Protein AF-A0A354I9Y7-F1 (afdb_monomer_lite)

Foldseek 3Di:
DDDDDDDPPDPPDAAFLDQPPDQKKKKFKFFAFPQQLWTQDAPPDPLNVLGIHRPPVSHRFPKDWDMDMDHAFWDKDKTKIFDQSQQVSCPPTFFTQFIKMFMSAQLVQLVQWFWQWKWKDAPNHTPDIFGRFDWDDDPPCRRNGHIMGTCHHNPDVSRCVRPNRNSGRDTHNTMMMMIITTGGD

Sequence (185 aa):
MTAAVAASSVAVAPTPKKADAAGSYTAYLCFASKTYKGVCSNHDDGEFNLGVHNGNTKKKIKTSIKNATFKKGKVSFTVSVTGNALKNALKGDKGFNTIYVDTNLPGTSKKKFKVSSATLKIDNKTVKKIKNPYLTPDAGKEKSQFTQIMIVNTWNPNAEKKYKSSALKKVPTKSMAVTVSGTLK

Radius of gyration: 18.58 Å; chains: 1; bounding box: 37×51×66 Å

Secondary structure (DSSP, 8-state):
-PPP--------PPPP------S-EEEEEEEEETTSSSEE--TTSGGGGG-SB-TTT-PBP--EEE-EEE-SEEEEEEEEEE-THHHHHTTT--SEEEEEEEEEEEGGGGGGEEEEEEEEEETTEEEEEEES--EESPTT-TTTSEEEEEEEETT-HHHHHHS-GGG-----SSEEEEEEEEEE-

Structure (mmCIF, N/CA/C/O backbone):
data_AF-A0A354I9Y7-F1
#
_entry.id   AF-A0A354I9Y7-F1
#
loop_
_atom_site.group_PDB
_atom_site.id
_atom_site.type_symbol
_atom_site.label_atom_id
_atom_site.label_alt_id
_atom_site.label_comp_id
_atom_site.label_asym_id
_atom_site.label_entity_id
_atom_site.label_seq_id
_atom_site.pdbx_PDB_ins_code
_atom_site.Cartn_x
_atom_site.Cartn_y
_atom_site.Cartn_z
_atom_site.occupancy
_atom_site.B_iso_or_equiv
_atom_site.auth_seq_id
_atom_site.auth_comp_id
_atom_site.auth_asym_id
_atom_site.auth_atom_id
_atom_site.pdbx_PDB_model_num
ATOM 1 N N . MET A 1 1 ? -14.493 38.736 -48.022 1.00 43.00 1 MET A N 1
ATOM 2 C CA . MET A 1 1 ? -14.652 37.478 -47.264 1.00 43.00 1 MET A CA 1
ATOM 3 C C . MET A 1 1 ? -13.575 37.442 -46.195 1.00 43.00 1 MET A C 1
ATOM 5 O O . MET A 1 1 ? -12.403 37.545 -46.528 1.00 43.00 1 MET A O 1
ATOM 9 N N . THR A 1 2 ? -13.968 37.421 -44.926 1.00 40.66 2 THR A N 1
ATOM 10 C CA . THR A 1 2 ? -13.079 37.407 -43.758 1.00 40.66 2 THR A CA 1
ATOM 11 C C . THR A 1 2 ? -12.611 35.979 -43.482 1.00 40.66 2 THR A C 1
ATOM 13 O O . THR A 1 2 ? -13.425 35.085 -43.263 1.00 40.66 2 THR A O 1
ATOM 16 N N . ALA A 1 3 ? -11.298 35.749 -43.524 1.00 45.31 3 ALA A N 1
ATOM 17 C CA . ALA A 1 3 ? -10.701 34.465 -43.177 1.00 45.31 3 ALA A CA 1
ATOM 18 C C . ALA A 1 3 ? -10.626 34.330 -41.649 1.00 45.31 3 ALA A C 1
ATOM 20 O O . ALA A 1 3 ? -9.959 35.119 -40.981 1.00 45.31 3 ALA A O 1
ATOM 21 N N . ALA A 1 4 ? -11.317 33.335 -41.094 1.00 43.50 4 ALA A N 1
ATOM 22 C CA . ALA A 1 4 ? -11.170 32.961 -39.696 1.00 43.50 4 ALA A CA 1
ATOM 23 C C . ALA A 1 4 ? -9.865 32.167 -39.523 1.00 43.50 4 ALA A C 1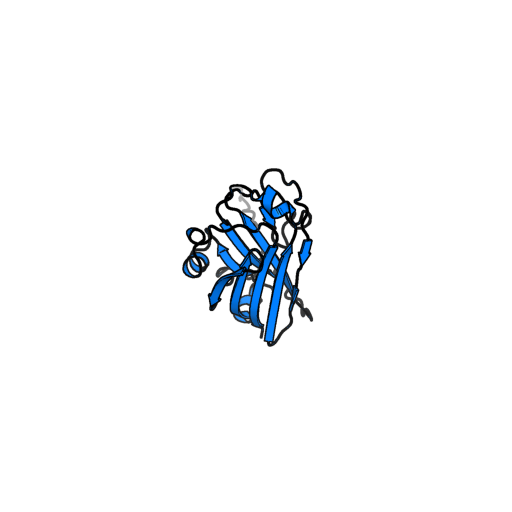
ATOM 25 O O . ALA A 1 4 ? -9.707 31.082 -40.083 1.00 43.50 4 ALA A O 1
ATOM 26 N N . VAL A 1 5 ? -8.925 32.715 -38.753 1.00 45.81 5 VAL A N 1
ATOM 27 C CA . VAL A 1 5 ? -7.695 32.019 -38.362 1.00 45.81 5 VAL A CA 1
ATOM 28 C C . VAL A 1 5 ? -8.040 31.060 -37.225 1.00 45.81 5 VAL A C 1
ATOM 30 O O . VAL A 1 5 ? -8.355 31.481 -36.113 1.00 45.81 5 VAL A O 1
ATOM 33 N N . ALA A 1 6 ? -8.004 29.760 -37.510 1.00 43.41 6 ALA A N 1
ATOM 34 C CA . ALA A 1 6 ? -8.148 28.725 -36.497 1.00 43.41 6 ALA A CA 1
ATOM 35 C C . ALA A 1 6 ? -6.888 28.694 -35.617 1.00 43.41 6 ALA A C 1
ATOM 37 O O . ALA A 1 6 ? -5.803 28.337 -36.076 1.00 43.41 6 ALA A O 1
ATOM 38 N N . ALA A 1 7 ? -7.029 29.066 -34.345 1.00 42.19 7 ALA A N 1
ATOM 39 C CA . ALA A 1 7 ? -5.974 28.905 -33.356 1.00 42.19 7 ALA A CA 1
ATOM 40 C C . ALA A 1 7 ? -5.797 27.412 -33.044 1.00 42.19 7 ALA A C 1
ATOM 42 O O . ALA A 1 7 ? -6.611 26.800 -32.352 1.00 42.19 7 ALA A O 1
ATOM 43 N N . SER A 1 8 ? -4.724 26.812 -33.556 1.00 47.38 8 SER A N 1
ATOM 44 C CA . SER A 1 8 ? -4.297 25.476 -33.155 1.00 47.38 8 SER A CA 1
ATOM 45 C C . SER A 1 8 ? -3.794 25.525 -31.711 1.00 47.38 8 SER A C 1
ATOM 47 O O . SER A 1 8 ? -2.675 25.968 -31.447 1.00 47.38 8 SER A O 1
ATOM 49 N N . SER A 1 9 ? -4.609 25.075 -30.758 1.00 50.22 9 SER A N 1
ATOM 50 C CA . SER A 1 9 ? -4.144 24.812 -29.398 1.00 50.22 9 SER A CA 1
ATOM 51 C C . SER A 1 9 ? -3.140 23.658 -29.441 1.00 50.22 9 SER A C 1
ATOM 53 O O . SER A 1 9 ? -3.519 22.499 -29.622 1.00 50.22 9 SER A O 1
ATOM 55 N N . VAL A 1 10 ? -1.852 23.969 -29.305 1.00 47.78 10 VAL A N 1
ATOM 56 C CA . VAL A 1 10 ? -0.798 22.964 -29.163 1.00 47.78 10 VAL A CA 1
ATOM 57 C C . VAL A 1 10 ? -1.046 22.239 -27.843 1.00 47.78 10 VAL A C 1
ATOM 59 O O . VAL A 1 10 ? -0.848 22.802 -26.767 1.00 47.78 10 VAL A O 1
ATOM 62 N N . ALA A 1 11 ? -1.529 21.000 -27.914 1.00 42.56 11 ALA A N 1
ATOM 63 C CA . ALA A 1 11 ? -1.637 20.139 -26.748 1.00 42.56 11 ALA A CA 1
ATOM 64 C C . ALA A 1 11 ? -0.229 19.946 -26.170 1.00 42.56 11 ALA A C 1
ATOM 66 O O . ALA A 1 11 ? 0.612 19.274 -26.770 1.00 42.56 11 ALA A O 1
ATOM 67 N N . VAL A 1 12 ? 0.045 20.573 -25.025 1.00 51.31 12 VAL A N 1
ATOM 68 C CA . VAL A 1 12 ? 1.317 20.413 -24.319 1.00 51.31 12 VAL A CA 1
ATOM 69 C C . VAL A 1 12 ? 1.429 18.946 -23.919 1.00 51.31 12 VAL A C 1
ATOM 71 O O . VAL A 1 12 ? 0.683 18.460 -23.067 1.00 51.31 12 VAL A O 1
ATOM 74 N N . ALA A 1 13 ? 2.330 18.214 -24.576 1.00 54.00 13 ALA A N 1
ATOM 75 C CA . ALA A 1 13 ? 2.608 16.835 -24.215 1.00 54.00 13 ALA A CA 1
ATOM 76 C C . ALA A 1 13 ? 3.052 16.798 -22.741 1.00 54.00 13 ALA A C 1
ATOM 78 O O . ALA A 1 13 ? 3.917 17.588 -22.357 1.00 54.00 13 ALA A O 1
ATOM 79 N N . PRO A 1 14 ? 2.488 15.910 -21.902 1.00 50.56 14 PRO A N 1
ATOM 80 C CA . PRO A 1 14 ? 2.859 15.850 -20.498 1.00 50.56 14 PRO A CA 1
ATOM 81 C C . PRO A 1 14 ? 4.356 15.574 -20.381 1.00 50.56 14 PRO A C 1
ATOM 83 O O . PRO A 1 14 ? 4.857 14.580 -20.921 1.00 50.56 14 PRO A O 1
ATOM 86 N N . THR A 1 15 ? 5.062 16.464 -19.683 1.00 57.00 15 THR A N 1
ATOM 87 C CA . THR A 1 15 ? 6.501 16.348 -19.462 1.00 57.00 15 THR A CA 1
ATOM 88 C C . THR A 1 15 ? 6.788 14.994 -18.820 1.00 57.00 15 THR A C 1
ATOM 90 O O . THR A 1 15 ? 6.187 14.672 -17.787 1.00 57.00 15 THR A O 1
ATOM 93 N N . PRO A 1 16 ? 7.673 14.170 -19.410 1.00 56.00 16 PRO A N 1
ATOM 94 C CA . PRO A 1 16 ? 8.036 12.903 -18.811 1.00 56.00 16 PRO A CA 1
ATOM 95 C C . PRO A 1 16 ? 8.552 13.142 -17.395 1.00 56.00 16 PRO A C 1
ATOM 97 O O . PRO A 1 16 ? 9.463 13.950 -17.202 1.00 56.00 16 PRO A O 1
ATOM 100 N N . LYS A 1 17 ? 8.019 12.420 -16.405 1.00 62.66 17 LYS A N 1
ATOM 101 C CA . LYS A 1 17 ? 8.673 12.358 -15.094 1.00 62.66 17 LYS A CA 1
ATOM 102 C C . LYS A 1 17 ? 10.031 11.703 -15.317 1.00 62.66 17 LYS A C 1
ATOM 104 O O . LYS A 1 17 ? 10.109 10.519 -15.655 1.00 62.66 17 LYS A O 1
ATOM 109 N N . LYS A 1 18 ? 11.087 12.520 -15.265 1.00 47.66 18 LYS A N 1
ATOM 110 C CA . LYS A 1 18 ? 12.440 12.144 -15.671 1.00 47.66 18 LYS A CA 1
ATOM 111 C C . LYS A 1 18 ? 12.859 10.881 -14.925 1.00 47.66 18 LYS A C 1
ATOM 113 O O . LYS A 1 18 ? 12.807 10.813 -13.700 1.00 47.66 18 LYS A O 1
ATOM 118 N N . ALA A 1 19 ? 13.294 9.880 -15.683 1.00 48.56 19 ALA A N 1
ATOM 119 C CA . ALA A 1 19 ? 14.075 8.792 -15.135 1.00 48.56 19 ALA A CA 1
ATOM 120 C C . ALA A 1 19 ? 15.452 9.334 -14.798 1.00 48.56 19 ALA A C 1
ATOM 122 O O . ALA A 1 19 ? 16.347 9.299 -15.638 1.00 48.56 19 ALA A O 1
ATOM 123 N N . ASP A 1 20 ? 15.622 9.880 -13.595 1.00 45.12 20 ASP A N 1
ATOM 124 C CA . ASP A 1 20 ? 16.976 10.108 -13.124 1.00 45.12 20 ASP A CA 1
ATOM 125 C C . ASP A 1 20 ? 17.719 8.771 -13.122 1.00 45.12 20 ASP A C 1
ATOM 127 O O . ASP A 1 20 ? 17.156 7.705 -12.827 1.00 45.12 20 ASP A O 1
ATOM 131 N N . ALA A 1 21 ? 19.008 8.842 -13.447 1.00 50.75 21 ALA A N 1
ATOM 132 C CA . ALA A 1 21 ? 19.984 7.794 -13.189 1.00 50.75 21 ALA A CA 1
ATOM 133 C C . ALA A 1 21 ? 20.189 7.650 -11.668 1.00 50.75 21 ALA A C 1
ATOM 135 O O . ALA A 1 21 ? 21.301 7.731 -11.156 1.00 50.75 21 ALA A O 1
ATOM 136 N N . ALA A 1 22 ? 19.092 7.516 -10.924 1.00 59.94 22 ALA A N 1
ATOM 137 C CA . ALA A 1 22 ? 19.084 7.528 -9.486 1.00 59.94 22 ALA A CA 1
ATOM 138 C C . ALA A 1 22 ? 19.850 6.296 -9.002 1.00 59.94 22 ALA A C 1
ATOM 140 O O . ALA A 1 22 ? 19.484 5.155 -9.299 1.00 59.94 22 ALA A O 1
ATOM 141 N N . GLY A 1 23 ? 20.914 6.529 -8.228 1.00 73.50 23 GLY A N 1
ATOM 142 C CA . GLY A 1 23 ? 21.651 5.468 -7.539 1.00 73.50 23 GLY A CA 1
ATOM 143 C C . GLY A 1 23 ? 20.773 4.676 -6.560 1.00 73.50 23 GLY A C 1
ATOM 144 O O . GLY A 1 23 ? 21.169 3.598 -6.119 1.00 73.50 23 GLY A O 1
ATOM 145 N N . SER A 1 24 ? 19.578 5.187 -6.241 1.00 88.94 24 SER A N 1
ATOM 146 C CA . SER A 1 24 ? 18.513 4.517 -5.497 1.00 88.94 24 SER A CA 1
ATOM 147 C C . SER A 1 24 ? 17.147 5.154 -5.761 1.00 88.94 24 SER A C 1
ATOM 149 O O . SER A 1 24 ? 17.048 6.369 -5.898 1.00 88.94 24 SER A O 1
ATOM 151 N N . TYR A 1 25 ? 16.100 4.341 -5.725 1.00 94.81 25 TYR A N 1
ATOM 152 C CA . TYR A 1 25 ? 14.696 4.741 -5.721 1.00 94.81 25 TYR A CA 1
ATOM 153 C C . TYR A 1 25 ? 14.122 4.656 -4.307 1.00 94.81 25 TYR A C 1
ATOM 155 O O . TYR A 1 25 ? 14.614 3.881 -3.486 1.00 94.81 25 TYR A O 1
ATOM 163 N N . THR A 1 26 ? 13.055 5.400 -4.042 1.00 96.75 26 THR A N 1
ATOM 164 C CA . THR A 1 26 ? 12.311 5.379 -2.780 1.00 96.75 26 THR A CA 1
ATOM 165 C C . THR A 1 26 ? 10.939 4.757 -2.996 1.00 96.75 26 THR A C 1
ATOM 167 O O . THR A 1 26 ? 10.305 4.957 -4.031 1.00 96.75 26 THR A O 1
ATOM 170 N N . ALA A 1 27 ? 10.499 3.987 -2.009 1.00 98.38 27 ALA A N 1
ATOM 171 C CA . ALA A 1 27 ? 9.197 3.358 -1.915 1.00 98.38 27 ALA A CA 1
ATOM 172 C C . ALA A 1 27 ? 8.433 3.908 -0.704 1.00 98.38 27 ALA A C 1
ATOM 174 O O . ALA A 1 27 ? 8.994 4.049 0.390 1.00 98.38 27 ALA A O 1
ATOM 175 N N . TYR A 1 28 ? 7.143 4.154 -0.905 1.00 98.38 28 TYR A N 1
ATOM 176 C CA . TYR A 1 28 ? 6.230 4.795 0.031 1.00 98.38 28 TYR A CA 1
ATOM 177 C C . TYR A 1 28 ? 5.004 3.907 0.238 1.00 98.38 28 TYR A C 1
ATOM 179 O O . TYR A 1 28 ? 4.499 3.293 -0.702 1.00 98.38 28 TYR A O 1
ATOM 187 N N . LEU A 1 29 ? 4.533 3.804 1.480 1.00 98.50 29 LEU A N 1
ATOM 188 C CA . LEU A 1 29 ? 3.283 3.109 1.772 1.00 98.50 29 LEU A CA 1
ATOM 189 C C . LEU A 1 29 ? 2.113 4.071 1.562 1.00 98.50 29 LEU A C 1
ATOM 191 O O . LEU A 1 29 ? 2.002 5.048 2.296 1.00 98.50 29 LEU A O 1
ATOM 195 N N . CYS A 1 30 ? 1.214 3.741 0.640 1.00 98.50 30 CYS A N 1
ATOM 196 C CA . CYS A 1 30 ? 0.026 4.536 0.348 1.00 98.50 30 CYS A CA 1
ATOM 197 C C . CYS A 1 30 ? -1.229 3.684 0.544 1.00 98.50 30 CYS A C 1
ATOM 199 O O . CYS A 1 30 ? -1.241 2.477 0.269 1.00 98.50 30 CYS A O 1
ATOM 201 N N . PHE A 1 31 ? -2.291 4.286 1.072 1.00 98.50 31 PHE A N 1
ATOM 202 C CA . PHE A 1 31 ? -3.546 3.582 1.323 1.00 98.50 31 PHE A CA 1
ATOM 203 C C . PHE A 1 31 ? -4.706 4.545 1.546 1.00 98.50 31 PHE A C 1
ATOM 205 O O . PHE A 1 31 ? -4.512 5.678 1.975 1.00 98.50 31 PHE A O 1
ATOM 212 N N . ALA A 1 32 ? -5.920 4.046 1.337 1.00 98.25 32 ALA A N 1
ATOM 213 C CA . ALA A 1 32 ? -7.157 4.688 1.754 1.00 98.25 32 ALA A CA 1
ATOM 214 C C . ALA A 1 32 ? -8.088 3.635 2.359 1.00 98.25 32 ALA A C 1
ATOM 216 O O . ALA A 1 32 ? -8.429 2.635 1.714 1.00 98.25 32 ALA A O 1
ATOM 217 N N . SER A 1 33 ? -8.485 3.841 3.615 1.00 98.25 33 SER A N 1
ATOM 218 C CA . SER A 1 33 ? -9.495 3.008 4.271 1.00 98.25 33 SER A CA 1
ATOM 219 C C . SER A 1 33 ? -10.856 3.157 3.571 1.00 98.25 33 SER A C 1
ATOM 221 O O . SER A 1 33 ? -11.064 4.134 2.848 1.00 98.25 33 SER A O 1
ATOM 223 N N . LYS A 1 34 ? -11.797 2.212 3.738 1.00 96.94 34 LYS A N 1
ATOM 224 C CA . LYS A 1 34 ? -13.066 2.266 2.976 1.00 96.94 34 LYS A CA 1
ATOM 225 C C . LYS A 1 34 ? -13.854 3.545 3.216 1.00 96.94 34 LYS A C 1
ATOM 227 O O . LYS A 1 34 ? -14.477 4.063 2.298 1.00 96.94 34 LYS A O 1
ATOM 232 N N . THR A 1 35 ? -13.812 4.041 4.450 1.00 97.19 35 THR A N 1
ATOM 233 C CA . THR A 1 35 ? -14.510 5.268 4.854 1.00 97.19 35 THR A CA 1
ATOM 234 C C . THR A 1 35 ? -13.616 6.509 4.817 1.00 97.19 35 THR A C 1
ATOM 236 O O . THR A 1 35 ? -13.999 7.546 5.350 1.00 97.19 35 THR A O 1
ATOM 239 N N . TYR A 1 36 ? -12.413 6.404 4.236 1.00 97.50 36 TYR A N 1
ATOM 240 C CA . TYR A 1 36 ? -11.403 7.468 4.171 1.00 97.50 36 TYR A CA 1
ATOM 241 C C . TYR A 1 36 ? -10.994 8.041 5.536 1.00 97.50 36 TYR A C 1
ATOM 243 O O . TYR A 1 36 ? -10.386 9.103 5.622 1.00 97.50 36 TYR A O 1
ATOM 251 N N . LYS A 1 37 ? -11.268 7.330 6.634 1.00 97.50 37 LYS A N 1
ATOM 252 C CA . LYS A 1 37 ? -10.848 7.745 7.976 1.00 97.50 37 LYS A CA 1
ATOM 253 C C . LYS A 1 37 ? -9.337 7.690 8.175 1.00 97.50 37 LYS A C 1
ATOM 255 O O . LYS A 1 37 ? -8.833 8.395 9.042 1.00 97.50 37 LYS A O 1
ATOM 260 N N . GLY A 1 38 ? -8.633 6.874 7.391 1.00 97.62 38 GLY A N 1
ATOM 261 C CA . GLY A 1 38 ? -7.177 6.876 7.309 1.00 97.62 38 GLY A CA 1
ATOM 262 C C . GLY A 1 38 ? -6.716 6.805 5.860 1.00 97.62 38 GLY A C 1
ATOM 263 O O . GLY A 1 38 ? -7.025 5.843 5.152 1.00 97.62 38 GLY A O 1
ATOM 264 N N . VAL A 1 39 ? -5.966 7.821 5.451 1.00 98.31 39 VAL A N 1
ATOM 265 C CA . VAL A 1 39 ? -5.406 8.008 4.115 1.00 98.31 39 VAL A CA 1
ATOM 266 C C . VAL A 1 39 ? -3.922 8.332 4.242 1.00 98.31 39 VAL A C 1
ATOM 268 O O . VAL A 1 39 ? -3.523 9.067 5.141 1.00 98.31 39 VAL A O 1
ATOM 271 N N . CYS A 1 40 ? -3.113 7.771 3.352 1.00 98.12 40 CYS A N 1
ATOM 272 C CA . CYS A 1 40 ? -1.734 8.174 3.111 1.00 98.12 40 CYS A CA 1
ATOM 273 C C . CYS A 1 40 ? -1.553 8.300 1.597 1.00 98.12 40 CYS A C 1
ATOM 275 O O . CYS A 1 40 ? -1.644 7.291 0.889 1.00 98.12 40 CYS A O 1
ATOM 277 N N . SER A 1 41 ? -1.373 9.533 1.124 1.00 97.12 41 SER A N 1
ATOM 278 C CA . SER A 1 41 ? -1.346 9.887 -0.300 1.00 97.12 41 SER A CA 1
ATOM 279 C C . SER A 1 41 ? -0.046 9.462 -0.993 1.00 97.12 41 SER A C 1
ATOM 281 O O . SER A 1 41 ? 0.898 9.013 -0.338 1.00 97.12 41 SER A O 1
ATOM 283 N N . ASN A 1 42 ? -0.010 9.582 -2.323 1.00 95.12 42 ASN A N 1
ATOM 284 C CA . ASN A 1 42 ? 1.196 9.368 -3.133 1.00 95.12 42 ASN A CA 1
ATOM 285 C C . ASN A 1 42 ? 2.258 10.412 -2.826 1.00 95.12 42 ASN A C 1
ATOM 287 O O . ASN A 1 42 ? 1.918 11.516 -2.422 1.00 95.12 42 ASN A O 1
ATOM 291 N N . HIS A 1 43 ? 3.528 10.102 -3.084 1.00 94.31 43 HIS A N 1
ATOM 292 C CA . HIS A 1 43 ? 4.621 11.044 -2.815 1.00 94.31 43 HIS A CA 1
ATOM 293 C C . HIS A 1 43 ? 4.581 12.323 -3.665 1.00 94.31 43 HIS A C 1
ATOM 295 O O . HIS A 1 43 ? 5.226 13.306 -3.311 1.00 94.31 43 HIS A O 1
ATOM 301 N N . ASP A 1 44 ? 3.858 12.304 -4.783 1.00 93.00 44 ASP A N 1
ATOM 302 C CA . ASP A 1 44 ? 3.673 13.433 -5.693 1.00 93.00 44 ASP A CA 1
ATOM 303 C C . ASP A 1 44 ? 2.327 14.152 -5.516 1.00 93.00 44 ASP A C 1
ATOM 305 O O . ASP A 1 44 ? 2.007 15.056 -6.285 1.00 93.00 44 ASP A O 1
ATOM 309 N N . ASP A 1 45 ? 1.552 13.767 -4.501 1.00 93.94 45 ASP A N 1
ATOM 310 C CA . ASP A 1 45 ? 0.301 14.415 -4.123 1.00 93.94 45 ASP A CA 1
ATOM 311 C C . ASP A 1 45 ? 0.545 15.522 -3.083 1.00 93.94 45 ASP A C 1
ATOM 313 O O . ASP A 1 45 ? 1.379 15.383 -2.184 1.00 93.94 45 ASP A O 1
ATOM 317 N N . GLY A 1 46 ? -0.209 16.622 -3.172 1.00 92.75 46 GLY A N 1
ATOM 318 C CA . GLY A 1 46 ? -0.070 17.758 -2.256 1.00 92.75 46 GLY A CA 1
ATOM 319 C C . GLY A 1 46 ? -0.342 17.409 -0.788 1.00 92.75 46 GLY A C 1
ATOM 320 O O . GLY A 1 46 ? 0.211 18.051 0.101 1.00 92.75 46 GLY A O 1
ATOM 321 N N . GLU A 1 47 ? -1.136 16.368 -0.521 1.00 94.81 47 GLU A N 1
ATOM 322 C CA . GLU A 1 47 ? -1.493 15.917 0.828 1.00 94.81 47 GLU A CA 1
ATOM 323 C C . GLU A 1 47 ? -0.479 14.923 1.416 1.00 94.81 47 GLU A C 1
ATOM 325 O O . GLU A 1 47 ? -0.613 14.501 2.568 1.00 94.81 47 GLU A O 1
ATOM 330 N N . PHE A 1 48 ? 0.567 14.553 0.669 1.00 94.12 48 PHE A N 1
ATOM 331 C CA . PHE A 1 48 ? 1.617 13.653 1.154 1.00 94.12 48 PHE A CA 1
ATOM 332 C C . PHE A 1 48 ? 2.285 14.159 2.439 1.00 94.12 48 PHE A C 1
ATOM 334 O O . PHE A 1 48 ? 2.595 13.386 3.350 1.00 94.12 48 PHE A O 1
ATOM 341 N N . ASN A 1 49 ? 2.466 15.478 2.540 1.00 93.44 49 ASN A N 1
ATOM 342 C CA . ASN A 1 49 ? 3.073 16.151 3.688 1.00 93.44 49 ASN A CA 1
ATOM 343 C C . ASN A 1 49 ? 2.261 15.994 4.993 1.00 93.44 49 ASN A C 1
ATOM 345 O O . ASN A 1 49 ? 2.819 16.119 6.089 1.00 93.44 49 ASN A O 1
ATOM 349 N N . LEU A 1 50 ? 0.968 15.666 4.904 1.00 95.81 50 LEU A N 1
ATOM 350 C CA . LEU A 1 50 ? 0.120 15.393 6.064 1.00 95.81 50 LEU A CA 1
ATOM 351 C C . LEU A 1 50 ? 0.483 14.055 6.725 1.00 95.81 50 LEU A C 1
ATOM 353 O O . LEU A 1 50 ? 0.185 13.845 7.905 1.00 95.81 50 LEU A O 1
ATOM 357 N N . GLY A 1 51 ? 1.164 13.161 6.001 1.00 96.69 51 GLY A N 1
ATOM 358 C CA . GLY A 1 51 ? 1.376 11.777 6.407 1.00 96.69 51 GLY A CA 1
ATOM 359 C C . GLY A 1 51 ? 0.051 11.018 6.429 1.00 96.69 51 GLY A C 1
ATOM 360 O O . GLY A 1 51 ? -0.787 11.183 5.541 1.00 96.69 51 GLY A O 1
ATOM 361 N N . VAL A 1 52 ? -0.170 10.200 7.463 1.00 98.19 52 VAL A N 1
ATOM 362 C CA . VAL A 1 52 ? -1.481 9.566 7.644 1.00 98.19 52 VAL A CA 1
ATOM 363 C C . VAL A 1 52 ? -2.468 10.595 8.168 1.00 98.19 52 VAL A C 1
ATOM 365 O O . VAL A 1 52 ? -2.220 11.226 9.193 1.00 98.19 52 VAL A O 1
ATOM 368 N N . HIS A 1 53 ? -3.601 10.739 7.500 1.00 98.25 53 HIS A N 1
ATOM 369 C CA . HIS A 1 53 ? -4.616 11.727 7.842 1.00 98.25 53 HIS A CA 1
ATOM 370 C C . HIS A 1 53 ? -6.026 11.190 7.584 1.00 98.25 53 HIS A C 1
ATOM 372 O O . HIS A 1 53 ? -6.219 10.160 6.940 1.00 98.25 53 HIS A O 1
ATOM 378 N N . ASN A 1 54 ? -7.032 11.867 8.126 1.00 98.12 54 ASN A N 1
ATOM 379 C CA . ASN A 1 54 ? -8.419 11.627 7.753 1.00 98.12 54 ASN A CA 1
ATOM 380 C C . ASN A 1 54 ? -8.694 12.301 6.402 1.00 98.12 54 ASN A C 1
ATOM 382 O O . ASN A 1 54 ? -8.507 13.505 6.281 1.00 98.12 54 ASN A O 1
ATOM 386 N N . GLY A 1 55 ? -9.152 11.554 5.403 1.00 95.88 55 GLY A N 1
ATOM 387 C CA . GLY A 1 55 ? -9.348 12.054 4.042 1.00 95.88 55 GLY A CA 1
ATOM 388 C C . GLY A 1 55 ? -10.430 13.128 3.903 1.00 95.88 55 GLY A C 1
ATOM 389 O O . GLY A 1 55 ? -10.333 13.940 2.989 1.00 95.88 55 GLY A O 1
ATOM 390 N N . ASN A 1 56 ? -11.408 13.179 4.816 1.00 93.62 56 ASN A N 1
ATOM 391 C CA . ASN A 1 56 ? -12.495 14.164 4.780 1.00 93.62 56 ASN A CA 1
ATOM 392 C C . ASN A 1 56 ? -12.109 15.456 5.506 1.00 93.62 56 ASN A C 1
ATOM 394 O O . ASN A 1 56 ? -12.316 16.547 4.992 1.00 93.62 56 ASN A O 1
ATOM 398 N N . THR A 1 57 ? -11.539 15.340 6.709 1.00 96.56 57 THR A N 1
ATOM 399 C CA . THR A 1 57 ? -11.199 16.508 7.543 1.00 96.56 57 THR A CA 1
ATOM 400 C C . THR A 1 57 ? -9.760 16.979 7.374 1.00 96.56 57 THR A C 1
ATOM 402 O O . THR A 1 57 ? -9.363 17.959 7.997 1.00 96.56 57 THR A O 1
ATOM 405 N N . LYS A 1 58 ? -8.949 16.235 6.614 1.00 96.19 58 LYS A N 1
ATOM 406 C CA . LYS A 1 58 ? -7.500 16.433 6.430 1.00 96.19 58 LYS A CA 1
ATOM 407 C C . LYS A 1 58 ? -6.697 16.437 7.736 1.00 96.19 58 LYS A C 1
ATOM 409 O O . LYS A 1 58 ? -5.514 16.763 7.765 1.00 96.19 58 LYS A O 1
ATOM 414 N N . LYS A 1 59 ? -7.313 16.009 8.843 1.00 97.00 59 LYS A N 1
ATOM 415 C CA . LYS A 1 59 ? -6.680 15.985 10.160 1.00 97.00 59 LYS A CA 1
ATOM 416 C C . LYS A 1 59 ? -5.625 14.887 10.223 1.00 97.00 59 LYS A C 1
ATOM 418 O O . LYS A 1 59 ? -5.940 13.708 10.053 1.00 97.00 59 LYS A O 1
ATOM 423 N N . LYS A 1 60 ? -4.388 15.275 10.536 1.00 97.38 60 LYS A N 1
ATOM 424 C CA . LYS A 1 60 ? -3.259 14.362 10.739 1.00 97.38 60 LYS A CA 1
ATOM 425 C C . LYS A 1 60 ? -3.530 13.361 11.865 1.00 97.38 60 LYS A C 1
ATOM 427 O O . LYS A 1 60 ? -4.009 13.712 12.943 1.00 97.38 60 LYS A O 1
ATOM 432 N N . ILE A 1 61 ? -3.166 12.109 11.621 1.00 97.56 61 ILE A N 1
ATOM 433 C CA . ILE A 1 61 ? -3.212 10.998 12.568 1.00 97.56 61 ILE A CA 1
ATOM 434 C C . ILE A 1 61 ? -1.783 10.756 13.059 1.00 97.56 61 ILE A C 1
ATOM 436 O O . ILE A 1 61 ? -0.838 10.664 12.278 1.00 97.56 61 ILE A O 1
ATOM 440 N N . LYS A 1 62 ? -1.605 10.669 14.382 1.00 97.12 62 LYS A N 1
ATOM 441 C CA . LYS A 1 62 ? -0.282 10.544 15.010 1.00 97.12 62 LYS A CA 1
ATOM 442 C C . LYS A 1 62 ? 0.317 9.149 14.781 1.00 97.12 62 LYS A C 1
ATOM 444 O O . LYS A 1 62 ? 0.141 8.240 15.593 1.00 97.12 62 LYS A O 1
ATOM 449 N N . THR A 1 63 ? 1.033 8.999 13.673 1.00 97.81 63 THR A N 1
ATOM 450 C CA . THR A 1 63 ? 1.734 7.775 13.259 1.00 97.81 63 THR A CA 1
ATOM 451 C C . THR A 1 63 ? 3.139 8.082 12.755 1.00 97.81 63 THR A C 1
ATOM 453 O O . THR A 1 63 ? 3.419 9.204 12.342 1.00 97.81 63 THR A O 1
ATOM 456 N N . SER A 1 64 ? 3.994 7.066 12.726 1.00 97.44 64 SER A N 1
ATOM 457 C CA . SER A 1 64 ? 5.290 7.085 12.055 1.00 97.44 64 SER A CA 1
ATOM 458 C C . SER A 1 64 ? 5.220 6.263 10.772 1.00 97.44 64 SER A C 1
ATOM 460 O O . SER A 1 64 ? 4.703 5.144 10.779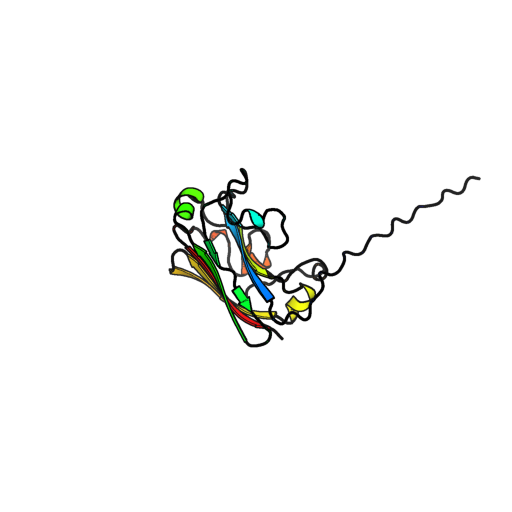 1.00 97.44 64 SER A O 1
ATOM 462 N N . ILE A 1 65 ? 5.724 6.818 9.671 1.00 97.44 65 ILE A N 1
ATOM 463 C CA . ILE A 1 65 ? 5.848 6.127 8.386 1.00 97.44 65 ILE A CA 1
ATOM 464 C C . ILE A 1 65 ? 7.328 5.827 8.167 1.00 97.44 65 ILE A C 1
ATOM 466 O O . ILE A 1 65 ? 8.175 6.711 8.260 1.00 97.44 65 ILE A O 1
ATOM 470 N N . LYS A 1 66 ? 7.633 4.572 7.849 1.00 98.25 66 LYS A N 1
ATOM 471 C CA . LYS A 1 66 ? 8.954 4.126 7.421 1.00 98.25 66 LYS A CA 1
ATOM 472 C C . LYS A 1 66 ? 8.909 3.841 5.928 1.00 98.25 66 LYS A C 1
ATOM 474 O O . LYS A 1 66 ? 8.355 2.826 5.500 1.00 98.25 66 LYS A O 1
ATOM 479 N N . ASN A 1 67 ? 9.505 4.747 5.165 1.00 97.81 67 ASN A N 1
ATOM 480 C CA . ASN A 1 67 ? 9.791 4.547 3.751 1.00 97.81 67 ASN A CA 1
ATOM 481 C C . ASN A 1 67 ? 11.001 3.621 3.594 1.00 97.81 67 ASN A C 1
ATOM 483 O O . ASN A 1 67 ? 11.740 3.366 4.550 1.00 97.81 67 ASN A O 1
ATOM 487 N N . ALA A 1 68 ? 11.214 3.128 2.382 1.00 98.12 68 ALA A N 1
ATOM 488 C CA . ALA A 1 68 ? 12.373 2.308 2.070 1.00 98.12 68 ALA A CA 1
ATOM 489 C C . ALA A 1 68 ? 13.036 2.773 0.782 1.00 98.12 68 ALA A C 1
ATOM 491 O O . ALA A 1 68 ? 12.378 3.343 -0.083 1.00 98.12 68 ALA A O 1
ATOM 492 N N . THR A 1 69 ? 14.326 2.489 0.640 1.00 96.56 69 THR A N 1
ATOM 493 C CA . THR A 1 69 ? 15.054 2.702 -0.608 1.00 96.56 69 THR A CA 1
ATOM 494 C C . THR A 1 69 ? 15.422 1.368 -1.247 1.00 96.56 69 THR A C 1
ATOM 496 O O . THR A 1 69 ? 15.560 0.346 -0.572 1.00 96.56 69 THR A O 1
ATOM 499 N N . PHE A 1 70 ? 15.548 1.355 -2.569 1.00 95.50 70 PHE A N 1
ATOM 500 C CA . PHE A 1 70 ? 15.962 0.183 -3.333 1.00 95.50 70 PHE A CA 1
ATOM 501 C C . PHE A 1 70 ? 16.769 0.591 -4.562 1.00 95.50 70 PHE A C 1
ATOM 503 O O . PHE A 1 70 ? 16.690 1.721 -5.033 1.00 95.50 70 PHE A O 1
ATOM 510 N N . LYS A 1 71 ? 17.580 -0.331 -5.074 1.00 93.31 71 LYS A N 1
ATOM 511 C CA . LYS A 1 71 ? 18.468 -0.103 -6.219 1.00 93.31 71 LYS A CA 1
ATOM 512 C C . LYS A 1 71 ? 18.189 -1.131 -7.313 1.00 93.31 71 LYS A C 1
ATOM 514 O O . LYS A 1 71 ? 17.379 -2.043 -7.131 1.00 93.31 71 LYS A O 1
ATOM 519 N N . LYS A 1 72 ? 18.874 -0.984 -8.447 1.00 93.44 72 LYS A N 1
ATOM 520 C CA . LYS A 1 72 ? 18.943 -2.032 -9.472 1.00 93.44 72 LYS A CA 1
ATOM 521 C C . LYS A 1 72 ? 19.485 -3.339 -8.879 1.00 93.44 72 LYS A C 1
ATOM 523 O O . LYS A 1 72 ? 20.218 -3.329 -7.893 1.00 93.44 72 LYS A O 1
ATOM 528 N N . GLY A 1 73 ? 19.127 -4.459 -9.495 1.00 94.88 73 GLY A N 1
ATOM 529 C CA . GLY A 1 73 ? 19.448 -5.803 -9.030 1.00 94.88 73 GLY A CA 1
ATOM 530 C C . GLY A 1 73 ? 18.338 -6.408 -8.172 1.00 94.88 73 GLY A C 1
ATOM 531 O O . GLY A 1 73 ? 17.148 -6.196 -8.423 1.00 94.88 73 GLY A O 1
ATOM 532 N N . LYS A 1 74 ? 18.724 -7.220 -7.182 1.00 96.75 74 LYS A N 1
ATOM 533 C CA . LYS A 1 74 ? 17.788 -7.898 -6.277 1.00 96.75 74 LYS A CA 1
ATOM 534 C C . LYS A 1 74 ? 17.117 -6.877 -5.359 1.00 96.75 74 LYS A C 1
ATOM 536 O O . LYS A 1 74 ? 17.783 -6.150 -4.631 1.00 96.75 74 LYS A O 1
ATOM 541 N N . VAL A 1 75 ? 15.789 -6.864 -5.367 1.00 97.12 75 VAL A N 1
ATOM 542 C CA . VAL A 1 75 ? 14.974 -5.947 -4.568 1.00 97.12 75 VAL A CA 1
ATOM 543 C C . VAL A 1 75 ? 14.348 -6.713 -3.409 1.00 97.12 75 VAL A C 1
ATOM 545 O O . VAL A 1 75 ? 13.661 -7.714 -3.619 1.00 97.12 75 VAL A O 1
ATOM 548 N N . SER A 1 76 ? 14.569 -6.228 -2.189 1.00 97.62 76 SER A N 1
ATOM 549 C CA . SER A 1 76 ? 13.847 -6.650 -0.989 1.00 97.62 76 SER A CA 1
ATOM 550 C C . SER A 1 76 ? 13.747 -5.473 -0.030 1.00 97.62 76 SER A C 1
ATOM 552 O O . SER A 1 76 ? 14.753 -5.059 0.540 1.00 97.62 76 SER A O 1
ATOM 554 N N . PHE A 1 77 ? 12.549 -4.927 0.148 1.00 98.44 77 PHE A N 1
ATOM 555 C CA . PHE A 1 77 ? 12.328 -3.799 1.048 1.00 98.44 77 PHE A CA 1
ATOM 556 C C . PHE A 1 77 ? 10.993 -3.917 1.777 1.00 98.44 77 PHE A C 1
ATOM 558 O O . PHE A 1 77 ? 10.104 -4.659 1.363 1.00 98.44 77 PHE A O 1
ATOM 565 N N . THR A 1 78 ? 10.849 -3.178 2.876 1.00 98.75 78 THR A N 1
ATOM 566 C CA . THR A 1 78 ? 9.593 -3.081 3.627 1.00 98.75 78 THR A CA 1
ATOM 567 C C . THR A 1 78 ? 9.260 -1.625 3.883 1.00 98.75 78 THR A C 1
ATOM 569 O O . THR A 1 78 ? 10.066 -0.913 4.474 1.00 98.75 78 THR A O 1
ATOM 572 N N . VAL A 1 79 ? 8.059 -1.221 3.479 1.00 98.81 79 VAL A N 1
ATOM 573 C CA . VAL A 1 79 ? 7.454 0.055 3.872 1.00 98.81 79 VAL A CA 1
ATOM 574 C C . VAL A 1 79 ? 6.414 -0.205 4.953 1.00 98.81 79 VAL A C 1
ATOM 576 O O . VAL A 1 79 ? 5.736 -1.238 4.932 1.00 98.81 79 VAL A O 1
ATOM 579 N N . SER A 1 80 ? 6.294 0.692 5.927 1.00 98.69 80 SER A N 1
ATOM 580 C CA . SER A 1 80 ? 5.376 0.475 7.047 1.00 98.69 80 SER A CA 1
ATOM 581 C C . SER A 1 80 ? 4.852 1.760 7.657 1.00 98.69 80 SER A C 1
ATOM 583 O O . SER A 1 80 ? 5.526 2.781 7.635 1.00 98.69 80 SER A O 1
ATOM 585 N N . VAL A 1 81 ? 3.696 1.661 8.299 1.00 98.62 81 VAL A N 1
ATOM 586 C CA . VAL A 1 81 ? 3.170 2.657 9.229 1.00 98.62 81 VAL A CA 1
ATOM 587 C C . VAL A 1 81 ? 3.021 2.027 10.611 1.00 98.62 81 VAL A C 1
ATOM 589 O O . VAL A 1 81 ? 2.582 0.879 10.734 1.00 98.62 81 VAL A O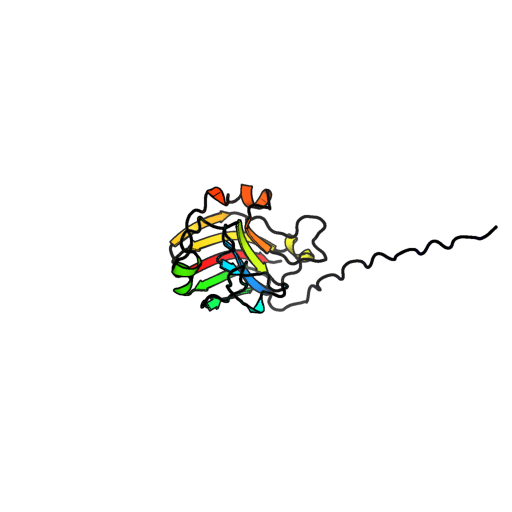 1
ATOM 592 N N . THR A 1 82 ? 3.369 2.775 11.655 1.00 98.44 82 THR A N 1
ATOM 593 C CA . THR A 1 82 ? 3.178 2.385 13.055 1.00 98.44 82 THR A CA 1
ATOM 594 C C . THR A 1 82 ? 2.563 3.521 13.869 1.00 98.44 82 THR A C 1
ATOM 596 O O . THR A 1 82 ? 2.793 4.700 13.610 1.00 98.44 82 THR A O 1
ATOM 599 N N . GLY A 1 83 ? 1.762 3.179 14.874 1.00 97.69 83 GLY A N 1
ATOM 600 C CA . GLY A 1 83 ? 1.221 4.141 15.830 1.00 97.69 83 GLY A CA 1
ATOM 601 C C . GLY A 1 83 ? -0.104 3.691 16.431 1.00 97.69 83 GLY A C 1
ATOM 602 O O . GLY A 1 83 ? -1.004 3.240 15.726 1.00 97.69 83 GLY A O 1
ATOM 603 N N . ASN A 1 84 ? -0.255 3.874 17.744 1.00 97.00 84 ASN A N 1
ATOM 604 C CA . ASN A 1 84 ? -1.471 3.489 18.470 1.00 97.00 84 ASN A CA 1
ATOM 605 C C . ASN A 1 84 ? -2.707 4.309 18.051 1.00 97.00 84 ASN A C 1
ATOM 607 O O . ASN A 1 84 ? -3.837 3.863 18.250 1.00 97.00 84 ASN A O 1
ATOM 611 N N . ALA A 1 85 ? -2.511 5.486 17.439 1.00 97.50 85 ALA A N 1
ATOM 612 C CA . ALA A 1 85 ? -3.601 6.314 16.924 1.00 97.50 85 ALA A CA 1
ATOM 613 C C . ALA A 1 85 ? -4.391 5.631 15.790 1.00 97.50 85 ALA A C 1
ATOM 615 O O . ALA A 1 85 ? -5.555 5.973 15.584 1.00 97.50 85 ALA A O 1
ATOM 616 N N . LEU A 1 86 ? -3.805 4.634 15.107 1.00 97.75 86 LEU A N 1
ATOM 617 C CA . LEU A 1 86 ? -4.476 3.859 14.055 1.00 97.75 86 LEU A CA 1
ATOM 618 C C . LEU A 1 86 ? -5.747 3.172 14.567 1.00 97.75 86 LEU A C 1
ATOM 620 O O . LEU A 1 86 ? -6.774 3.225 13.893 1.00 97.75 86 LEU A O 1
ATOM 624 N N . LYS A 1 87 ? -5.711 2.603 15.783 1.00 97.44 87 LYS A N 1
ATOM 625 C CA . LYS A 1 87 ? -6.865 1.922 16.394 1.00 97.44 87 LYS A CA 1
ATOM 626 C C . LYS A 1 87 ? -8.096 2.824 16.466 1.00 97.44 87 LYS A C 1
ATOM 628 O O . LYS A 1 87 ? -9.194 2.389 16.129 1.00 97.44 87 LYS A O 1
ATOM 633 N N . ASN A 1 88 ? -7.913 4.063 16.919 1.00 96.12 88 ASN A N 1
ATOM 634 C CA . ASN A 1 88 ? -9.015 5.009 17.080 1.00 96.12 88 ASN A CA 1
ATOM 635 C C . ASN A 1 88 ? -9.404 5.641 15.743 1.00 96.12 88 ASN A C 1
ATOM 637 O O . ASN A 1 88 ? -10.593 5.756 15.459 1.00 96.12 88 ASN A O 1
ATOM 641 N N . ALA A 1 89 ? -8.423 5.991 14.906 1.00 96.38 89 ALA A N 1
ATOM 642 C CA . ALA A 1 89 ? -8.680 6.583 13.597 1.00 96.38 89 ALA A CA 1
ATOM 643 C C . ALA A 1 89 ? -9.501 5.653 12.693 1.00 96.38 89 ALA A C 1
ATOM 645 O O . ALA A 1 89 ? -10.466 6.086 12.074 1.00 96.38 89 ALA A O 1
ATOM 646 N N . LEU A 1 90 ? -9.173 4.360 12.663 1.00 97.19 90 LEU A N 1
ATOM 647 C CA . LEU A 1 90 ? -9.832 3.368 11.808 1.00 97.19 90 LEU A CA 1
ATOM 648 C C . LEU A 1 90 ? -10.974 2.623 12.512 1.00 97.19 90 LEU A C 1
ATOM 650 O O . LEU A 1 90 ? -11.454 1.602 12.015 1.00 97.19 90 LEU A O 1
ATOM 654 N N . LYS A 1 91 ? -11.433 3.114 13.670 1.00 96.12 91 LYS A N 1
ATOM 655 C CA . LYS A 1 91 ? -12.508 2.469 14.426 1.00 96.12 91 LYS A CA 1
ATOM 656 C C . LYS A 1 91 ? -13.779 2.369 13.572 1.00 96.12 91 LYS A C 1
ATOM 658 O O . LYS A 1 91 ? -14.288 3.363 13.042 1.00 96.12 91 LYS A O 1
ATOM 663 N N . GLY A 1 92 ? -14.291 1.145 13.463 1.00 95.00 92 GLY A N 1
ATOM 664 C CA . GLY A 1 92 ? -15.492 0.813 12.695 1.00 95.00 92 GLY A CA 1
ATOM 665 C C . GLY A 1 92 ? -15.290 0.728 11.180 1.00 95.00 92 GLY A C 1
ATOM 666 O O . GLY A 1 92 ? -16.245 0.405 10.478 1.00 95.00 92 GLY A O 1
ATOM 667 N N . ASP A 1 93 ? -14.087 0.995 10.662 1.00 95.88 93 ASP A N 1
ATOM 668 C CA . ASP A 1 93 ? -13.795 0.778 9.246 1.00 95.88 93 ASP A CA 1
ATOM 669 C C . ASP A 1 93 ? -13.668 -0.730 8.942 1.00 95.88 93 ASP A C 1
ATOM 671 O O . ASP A 1 93 ? -13.294 -1.530 9.803 1.00 95.88 93 ASP A O 1
ATOM 675 N N . LYS A 1 94 ? -14.013 -1.136 7.717 1.00 94.75 94 LYS A N 1
ATOM 676 C CA . LYS A 1 94 ? -14.134 -2.545 7.292 1.00 94.75 94 LYS A CA 1
ATOM 677 C C . LYS A 1 94 ? -13.195 -2.876 6.132 1.00 94.75 94 LYS A C 1
ATOM 679 O O . LYS A 1 94 ? -13.595 -3.535 5.163 1.00 94.75 94 LYS A O 1
ATOM 684 N N . GLY A 1 95 ? -11.960 -2.393 6.232 1.00 96.62 95 GLY A N 1
ATOM 685 C CA . GLY A 1 95 ? -10.894 -2.637 5.267 1.00 96.62 95 GLY A CA 1
ATOM 686 C C . GLY A 1 95 ? -10.446 -1.381 4.534 1.00 96.62 95 GLY A C 1
ATOM 687 O O . GLY A 1 95 ? -10.496 -0.274 5.066 1.00 96.62 95 GLY A O 1
ATOM 688 N N . PHE A 1 96 ? -9.997 -1.576 3.296 1.00 98.44 96 PHE A N 1
ATOM 689 C CA . PHE A 1 96 ? -9.364 -0.537 2.491 1.00 98.44 96 PHE A CA 1
ATOM 690 C C . PHE A 1 96 ? -9.905 -0.528 1.067 1.00 98.44 96 PHE A C 1
ATOM 692 O O . PHE A 1 96 ? -10.084 -1.593 0.476 1.00 98.44 96 PHE A O 1
ATOM 699 N N . ASN A 1 97 ? -10.114 0.665 0.512 1.00 98.06 97 ASN A N 1
ATOM 700 C CA . ASN A 1 97 ? -10.321 0.834 -0.927 1.00 98.06 97 ASN A CA 1
ATOM 701 C C . ASN A 1 97 ? -9.001 0.583 -1.659 1.00 98.06 97 ASN A C 1
ATOM 703 O O . ASN A 1 97 ? -8.960 -0.134 -2.657 1.00 98.06 97 ASN A O 1
ATOM 707 N N . THR A 1 98 ? -7.902 1.108 -1.107 1.00 98.25 98 THR A N 1
ATOM 708 C CA . THR A 1 98 ? -6.562 0.938 -1.666 1.00 98.25 98 THR A CA 1
ATOM 709 C C . THR A 1 98 ? -5.513 0.659 -0.598 1.00 98.25 98 THR A C 1
ATOM 711 O O . THR A 1 98 ? -5.533 1.231 0.489 1.00 98.25 98 THR A O 1
ATOM 714 N N . ILE A 1 99 ? -4.570 -0.217 -0.939 1.00 98.69 99 ILE A N 1
ATOM 715 C CA . ILE A 1 99 ? -3.255 -0.356 -0.313 1.00 98.69 99 ILE A CA 1
ATOM 716 C C . ILE A 1 99 ? -2.277 -0.619 -1.452 1.00 98.69 99 ILE A C 1
ATOM 718 O O . ILE A 1 99 ? -2.475 -1.542 -2.246 1.00 98.69 99 ILE A O 1
ATOM 722 N N . TYR A 1 100 ? -1.215 0.160 -1.537 1.00 98.56 100 TYR A N 1
ATOM 723 C CA . TYR A 1 100 ? -0.193 -0.019 -2.556 1.00 98.56 100 TYR A CA 1
ATOM 724 C C . TYR A 1 100 ? 1.133 0.558 -2.082 1.00 98.56 100 TYR A C 1
ATOM 726 O O . TYR A 1 100 ? 1.209 1.302 -1.102 1.00 98.56 100 TYR A O 1
ATOM 734 N N . VAL A 1 101 ? 2.195 0.148 -2.764 1.00 98.75 101 VAL A N 1
ATOM 735 C CA . VAL A 1 101 ? 3.501 0.776 -2.616 1.00 98.75 101 VAL A CA 1
ATOM 736 C C . VAL A 1 101 ? 3.698 1.701 -3.796 1.00 98.75 101 VAL A C 1
ATOM 738 O O . VAL A 1 101 ? 3.807 1.239 -4.931 1.00 98.75 101 VAL A O 1
ATOM 741 N N . ASP A 1 102 ? 3.732 2.990 -3.519 1.00 97.75 102 ASP A N 1
ATOM 742 C CA . ASP A 1 102 ? 4.118 4.009 -4.479 1.00 97.75 102 ASP A CA 1
ATOM 743 C C . ASP A 1 102 ? 5.646 4.114 -4.527 1.00 97.75 102 ASP A C 1
ATOM 745 O O . ASP A 1 102 ? 6.330 3.792 -3.552 1.00 97.75 102 ASP A O 1
ATOM 749 N N . THR A 1 103 ? 6.213 4.513 -5.660 1.00 97.06 103 THR A N 1
ATOM 750 C CA . THR A 1 103 ? 7.668 4.672 -5.785 1.00 97.06 103 THR A CA 1
ATOM 751 C C . THR A 1 103 ? 7.997 5.906 -6.599 1.00 97.06 103 THR A C 1
ATOM 753 O O . THR A 1 103 ? 7.180 6.337 -7.396 1.00 97.06 103 THR A O 1
ATOM 756 N N . ASN A 1 104 ? 9.215 6.426 -6.483 1.00 94.81 104 ASN A N 1
ATOM 757 C CA . ASN A 1 104 ? 9.717 7.424 -7.433 1.00 94.81 104 ASN A CA 1
ATOM 758 C C . ASN A 1 104 ? 10.356 6.789 -8.691 1.00 94.81 104 ASN A C 1
ATOM 760 O O . ASN A 1 104 ? 11.017 7.480 -9.464 1.00 94.81 104 ASN A O 1
ATOM 764 N N . LEU A 1 105 ? 10.186 5.475 -8.918 1.00 94.38 105 LEU A N 1
ATOM 765 C CA . LEU A 1 105 ? 10.618 4.819 -10.154 1.00 94.38 105 LEU A CA 1
ATOM 766 C C . LEU A 1 105 ? 9.674 5.253 -11.287 1.00 94.38 105 LEU A C 1
ATOM 768 O O . LEU A 1 105 ? 8.480 4.972 -11.206 1.00 94.38 105 LEU A O 1
ATOM 772 N N . PRO A 1 106 ? 10.158 5.870 -12.374 1.00 93.44 106 PRO A N 1
ATOM 773 C CA . PRO A 1 106 ? 9.299 6.302 -13.475 1.00 93.44 106 PRO A CA 1
ATOM 774 C C . PRO A 1 106 ? 8.482 5.154 -14.066 1.00 93.44 106 PRO A C 1
ATOM 776 O O . PRO A 1 106 ? 8.967 4.025 -14.183 1.00 93.44 106 PRO A O 1
ATOM 779 N N . GLY A 1 107 ? 7.261 5.443 -14.510 1.00 93.88 107 GLY A N 1
ATOM 780 C CA . GLY A 1 107 ? 6.371 4.469 -15.139 1.00 93.88 107 GLY A CA 1
ATOM 781 C C . GLY A 1 107 ? 6.952 3.839 -16.405 1.00 93.88 107 GLY A C 1
ATOM 782 O O . GLY A 1 107 ? 6.710 2.665 -16.687 1.00 93.88 107 GLY A O 1
ATOM 783 N N . THR A 1 108 ? 7.805 4.568 -17.126 1.00 92.62 108 THR A N 1
ATOM 784 C CA . THR A 1 108 ? 8.569 4.054 -18.277 1.00 92.62 108 THR A CA 1
ATOM 785 C C . THR A 1 108 ? 9.513 2.903 -17.906 1.00 92.62 108 THR A C 1
ATOM 787 O O . THR A 1 108 ? 9.817 2.057 -18.748 1.00 92.62 108 THR A O 1
ATOM 790 N N . SER A 1 109 ? 9.916 2.803 -16.635 1.00 92.38 109 SER A N 1
ATOM 791 C CA . SER A 1 109 ? 10.754 1.722 -16.103 1.00 92.38 109 SER A CA 1
ATOM 792 C C . SER A 1 109 ? 9.955 0.549 -15.521 1.00 92.38 109 SER A C 1
ATOM 794 O O . SER A 1 109 ? 10.559 -0.465 -15.169 1.00 92.38 109 SER A O 1
ATOM 796 N N . LYS A 1 110 ? 8.613 0.606 -15.490 1.00 94.38 110 LYS A N 1
ATOM 797 C CA . LYS A 1 110 ? 7.735 -0.465 -14.969 1.00 94.38 110 LYS A CA 1
ATOM 798 C C . LYS A 1 110 ? 8.086 -1.844 -15.536 1.00 94.38 110 LYS A C 1
ATOM 800 O O . LYS A 1 110 ? 8.194 -2.809 -14.790 1.00 94.38 110 LYS A O 1
ATOM 805 N N . LYS A 1 111 ? 8.334 -1.950 -16.851 1.00 93.62 111 LYS A N 1
ATOM 806 C CA . LYS A 1 111 ? 8.680 -3.227 -17.520 1.00 93.62 111 LYS A CA 1
ATOM 807 C C . LYS A 1 111 ? 10.017 -3.825 -17.053 1.00 93.62 111 LYS A C 1
ATOM 809 O O . LYS A 1 111 ? 10.231 -5.028 -17.192 1.00 93.62 111 LYS A O 1
ATOM 814 N N . LYS A 1 112 ? 10.917 -3.000 -16.509 1.00 94.75 112 LYS A N 1
ATOM 815 C CA . LYS A 1 112 ? 12.208 -3.428 -15.950 1.00 94.75 112 LYS A CA 1
ATOM 816 C C . LYS A 1 112 ? 12.087 -3.890 -14.501 1.00 94.75 112 LYS A C 1
ATOM 818 O O . LYS A 1 112 ? 12.978 -4.587 -14.017 1.00 94.75 112 LYS A O 1
ATOM 823 N N . PHE A 1 113 ? 10.993 -3.543 -13.823 1.00 96.44 113 PHE A N 1
ATOM 824 C CA . PHE A 1 113 ? 10.746 -3.931 -12.445 1.00 96.44 113 PHE A CA 1
ATOM 825 C C . PHE A 1 113 ? 9.862 -5.178 -12.374 1.00 96.44 113 PHE A C 1
ATOM 827 O O . PHE A 1 113 ? 8.657 -5.140 -12.608 1.00 96.44 113 PHE A O 1
ATOM 834 N N . LYS A 1 114 ? 10.468 -6.315 -12.034 1.00 97.69 114 LYS A N 1
ATOM 835 C CA . LYS A 1 114 ? 9.770 -7.588 -11.844 1.00 97.69 114 LYS A CA 1
ATOM 836 C C . LYS A 1 114 ? 9.562 -7.844 -10.357 1.00 97.69 114 LYS A C 1
ATOM 838 O O . LYS A 1 114 ? 10.473 -8.308 -9.675 1.00 97.69 114 LYS A O 1
ATOM 843 N N . VAL A 1 115 ? 8.364 -7.565 -9.851 1.00 98.50 115 VAL A N 1
ATOM 844 C CA . VAL A 1 115 ? 7.989 -7.885 -8.465 1.00 98.50 115 VAL A CA 1
ATOM 845 C C . VAL A 1 115 ? 7.500 -9.329 -8.392 1.00 98.50 115 VAL A C 1
ATOM 847 O O . VAL A 1 115 ? 6.475 -9.668 -8.978 1.00 98.50 115 VAL A O 1
ATOM 850 N N . SER A 1 116 ? 8.218 -10.186 -7.665 1.00 98.31 116 SER A N 1
ATOM 851 C CA . SER A 1 116 ? 7.863 -11.602 -7.502 1.00 98.31 116 SER A CA 1
ATOM 852 C C . SER A 1 116 ? 6.816 -11.805 -6.411 1.00 98.31 116 SER A C 1
ATOM 854 O O . SER A 1 116 ? 5.928 -12.655 -6.534 1.00 98.31 116 SER A O 1
ATOM 856 N N . SER A 1 117 ? 6.875 -11.010 -5.340 1.00 98.56 117 SER A N 1
ATOM 857 C CA . SER A 1 117 ? 5.833 -11.021 -4.319 1.00 98.56 117 SER A CA 1
ATOM 858 C C . SER A 1 117 ? 5.742 -9.729 -3.521 1.00 98.56 117 SER A C 1
ATOM 860 O O . SER A 1 117 ? 6.726 -9.009 -3.364 1.00 98.56 117 SER A O 1
ATOM 862 N N . ALA A 1 118 ? 4.556 -9.489 -2.969 1.00 98.75 118 ALA A N 1
ATOM 863 C CA . ALA A 1 118 ? 4.327 -8.495 -1.936 1.00 98.75 118 ALA A CA 1
ATOM 864 C C . ALA A 1 118 ? 3.549 -9.123 -0.770 1.00 98.75 118 ALA A C 1
ATOM 866 O O . ALA A 1 118 ? 2.555 -9.821 -0.979 1.00 98.75 118 ALA A O 1
ATOM 867 N N . THR A 1 119 ? 4.012 -8.910 0.459 1.00 98.81 119 THR A N 1
ATOM 868 C CA . THR A 1 119 ? 3.410 -9.471 1.676 1.00 98.81 119 THR A CA 1
ATOM 869 C C . THR A 1 119 ? 2.849 -8.353 2.536 1.00 98.81 119 THR A C 1
ATOM 871 O O . THR A 1 119 ? 3.608 -7.532 3.044 1.00 98.81 119 THR A O 1
ATOM 874 N N . LEU A 1 120 ? 1.531 -8.353 2.725 1.00 98.81 120 LEU A N 1
ATOM 875 C CA . LEU A 1 120 ? 0.825 -7.464 3.637 1.00 98.81 120 LEU A CA 1
ATOM 876 C C . LEU A 1 120 ? 0.811 -8.068 5.043 1.00 98.81 120 LEU A C 1
ATOM 878 O O . LEU A 1 120 ? 0.277 -9.164 5.256 1.00 98.81 120 LEU A O 1
ATOM 882 N N . LYS A 1 121 ? 1.341 -7.319 6.009 1.00 98.75 121 LYS A N 1
ATOM 883 C CA . LYS A 1 121 ? 1.194 -7.583 7.441 1.00 98.75 121 LYS A CA 1
ATOM 884 C C . LYS A 1 121 ? 0.350 -6.495 8.092 1.00 98.75 121 LYS A C 1
ATOM 886 O O . LYS A 1 121 ? 0.565 -5.313 7.843 1.00 98.75 121 LYS A O 1
ATOM 891 N N . ILE A 1 122 ? -0.572 -6.906 8.958 1.00 98.56 122 ILE A N 1
ATOM 892 C CA . ILE A 1 122 ? -1.360 -6.014 9.814 1.00 98.56 122 ILE A CA 1
ATOM 893 C C . ILE A 1 122 ? -1.189 -6.467 11.257 1.00 98.56 122 ILE A C 1
ATOM 895 O O . ILE A 1 122 ? -1.520 -7.610 11.597 1.00 98.56 122 ILE A O 1
ATOM 899 N N . ASP A 1 123 ? -0.699 -5.556 12.094 1.00 98.12 123 ASP A N 1
ATOM 900 C CA . ASP A 1 123 ? -0.323 -5.790 13.487 1.00 98.12 123 ASP A CA 1
ATOM 901 C C . ASP A 1 123 ? 0.626 -6.991 13.603 1.00 98.12 123 ASP A C 1
ATOM 903 O O . ASP A 1 123 ? 0.359 -7.964 14.306 1.00 98.12 123 ASP A O 1
ATOM 907 N N . ASN A 1 124 ? 1.707 -6.948 12.813 1.00 97.19 124 ASN A N 1
ATOM 908 C CA . ASN A 1 124 ? 2.758 -7.969 1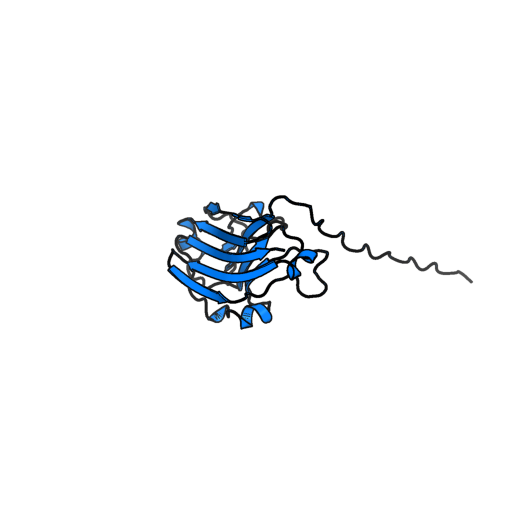2.686 1.00 97.19 124 ASN A CA 1
ATOM 909 C C . ASN A 1 124 ? 2.306 -9.362 12.204 1.00 97.19 124 ASN A C 1
ATOM 911 O O . ASN A 1 124 ? 3.150 -10.225 11.964 1.00 97.19 124 ASN A O 1
ATOM 915 N N . LYS A 1 125 ? 1.006 -9.579 11.973 1.00 98.19 125 LYS A N 1
ATOM 916 C CA . LYS A 1 125 ? 0.46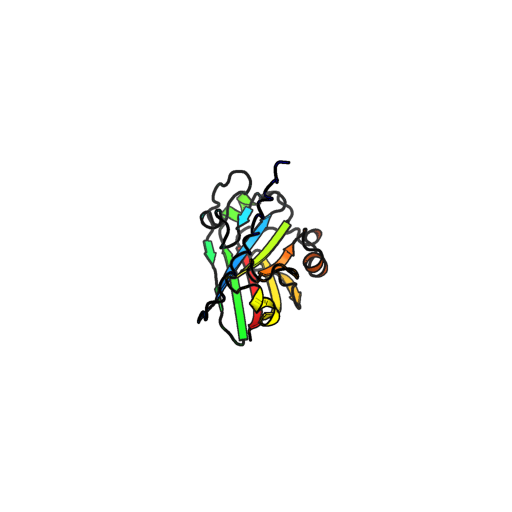5 -10.825 11.418 1.00 98.19 125 LYS A CA 1
ATOM 917 C C . LYS A 1 125 ? 0.354 -10.736 9.903 1.00 98.19 125 LYS A C 1
ATOM 919 O O . LYS A 1 125 ? -0.183 -9.762 9.375 1.00 98.19 125 LYS A O 1
ATOM 924 N N . THR A 1 126 ? 0.823 -11.766 9.206 1.00 98.31 126 THR A N 1
ATOM 925 C CA . THR A 1 126 ? 0.641 -11.894 7.756 1.00 98.31 126 THR A CA 1
ATOM 926 C C . THR A 1 126 ? -0.841 -12.028 7.434 1.00 98.31 126 THR A C 1
ATOM 928 O O . THR A 1 126 ? -1.505 -12.933 7.926 1.00 98.31 126 THR A O 1
ATOM 931 N N . VAL A 1 127 ? -1.346 -11.119 6.604 1.00 97.81 127 VAL A N 1
ATOM 932 C CA . VAL A 1 127 ? -2.734 -11.134 6.125 1.00 97.81 127 VAL A CA 1
ATOM 933 C C . VAL A 1 127 ? -2.804 -11.723 4.724 1.00 97.81 127 VAL A C 1
ATOM 935 O O . VAL A 1 127 ? -3.673 -12.537 4.430 1.00 97.81 127 VAL A O 1
ATOM 938 N N . LYS A 1 128 ? -1.875 -11.328 3.848 1.00 98.12 128 LYS A N 1
ATOM 939 C CA . LYS A 1 128 ? -1.834 -11.816 2.471 1.00 98.12 128 LYS A CA 1
ATOM 940 C C . LYS A 1 128 ? -0.414 -11.787 1.933 1.00 98.12 128 LYS A C 1
ATOM 942 O O . LYS A 1 128 ? 0.300 -10.806 2.111 1.00 98.12 128 LYS A O 1
ATOM 947 N N . LYS A 1 129 ? -0.042 -12.837 1.204 1.00 98.38 129 LYS A N 1
ATOM 948 C CA . LYS A 1 129 ? 1.087 -12.826 0.272 1.00 98.38 129 LYS A CA 1
ATOM 949 C C . LYS A 1 129 ? 0.534 -12.853 -1.148 1.00 98.38 129 LYS A C 1
ATOM 951 O O . LYS A 1 129 ? -0.210 -13.764 -1.505 1.00 98.38 129 LYS A O 1
ATOM 956 N N . ILE A 1 130 ? 0.874 -11.846 -1.940 1.00 98.38 130 ILE A N 1
ATOM 957 C CA . ILE A 1 130 ? 0.462 -11.701 -3.336 1.00 98.38 130 ILE A CA 1
ATOM 958 C C . ILE A 1 130 ? 1.658 -12.085 -4.198 1.00 98.38 130 ILE A C 1
ATOM 960 O O . ILE A 1 130 ? 2.713 -11.463 -4.096 1.00 98.38 130 ILE A O 1
ATOM 964 N N . LYS A 1 131 ? 1.511 -13.121 -5.026 1.00 98.38 131 LYS A N 1
ATOM 965 C CA . LYS A 1 131 ? 2.517 -13.491 -6.031 1.00 98.38 131 LYS A CA 1
ATOM 966 C C . LYS A 1 131 ? 2.287 -12.667 -7.293 1.00 98.38 131 LYS A C 1
ATOM 968 O O . LYS A 1 131 ? 1.146 -12.578 -7.749 1.00 98.38 131 LYS A O 1
ATOM 973 N N . ASN A 1 132 ? 3.358 -12.113 -7.861 1.00 97.69 132 ASN A N 1
ATOM 974 C CA . ASN A 1 132 ? 3.319 -11.285 -9.071 1.00 97.69 132 ASN A CA 1
ATOM 975 C C . ASN A 1 132 ? 2.189 -10.234 -9.000 1.00 97.69 132 ASN A C 1
ATOM 977 O O . ASN A 1 132 ? 1.205 -10.357 -9.749 1.00 97.69 132 ASN A O 1
ATOM 981 N N . PRO A 1 133 ? 2.252 -9.287 -8.037 1.00 98.12 133 PRO A N 1
ATOM 982 C CA . PRO A 1 133 ? 1.245 -8.239 -7.904 1.00 98.12 133 PRO A CA 1
ATOM 983 C C . PRO A 1 133 ? 1.152 -7.418 -9.192 1.00 98.12 133 PRO A C 1
ATOM 985 O O . PRO A 1 133 ? 2.104 -7.342 -9.970 1.00 98.12 133 PRO A O 1
ATOM 988 N N . TYR A 1 134 ? -0.013 -6.817 -9.423 1.00 98.06 134 TYR A N 1
ATOM 989 C CA . TYR A 1 134 ? -0.192 -5.935 -10.568 1.00 98.06 134 TYR A CA 1
ATOM 990 C C . TYR A 1 134 ? 0.594 -4.635 -10.362 1.00 98.06 134 TYR A C 1
ATOM 992 O O . TYR A 1 134 ? 0.599 -4.086 -9.257 1.00 98.06 134 TYR A O 1
ATOM 1000 N N . LEU A 1 135 ? 1.258 -4.162 -11.418 1.00 98.06 135 LEU A N 1
ATOM 1001 C CA . LEU A 1 135 ? 2.009 -2.911 -11.403 1.00 98.06 135 LEU A CA 1
ATOM 1002 C C . LEU A 1 135 ? 1.317 -1.873 -12.282 1.00 98.06 135 LEU A C 1
ATOM 1004 O O . LEU A 1 135 ? 0.979 -2.166 -13.429 1.00 98.06 135 LEU A O 1
ATOM 1008 N N . THR A 1 136 ? 1.174 -0.661 -11.761 1.00 96.50 136 THR A N 1
ATOM 1009 C CA . THR A 1 136 ? 0.798 0.530 -12.535 1.00 96.50 136 THR A CA 1
ATOM 1010 C C . THR A 1 136 ? 2.060 1.340 -12.868 1.00 96.50 136 THR A C 1
ATOM 1012 O O . THR A 1 136 ? 3.119 1.041 -12.308 1.00 96.50 136 THR A O 1
ATOM 1015 N N . PRO A 1 137 ? 2.028 2.304 -13.808 1.00 94.19 137 PRO A N 1
ATOM 1016 C CA . PRO A 1 137 ? 0.872 2.847 -14.541 1.00 94.19 137 PRO A CA 1
ATOM 1017 C C . PRO A 1 137 ? 0.186 1.810 -15.426 1.00 94.19 137 PRO A C 1
ATOM 1019 O O . PRO A 1 137 ? 0.836 0.860 -15.853 1.00 94.19 137 PRO A O 1
ATOM 1022 N N . ASP A 1 138 ? -1.100 1.969 -15.726 1.00 90.06 138 ASP A N 1
ATOM 1023 C CA . ASP A 1 138 ? -1.729 1.192 -16.803 1.00 90.06 138 ASP A CA 1
ATOM 1024 C C . ASP A 1 138 ? -1.150 1.611 -18.170 1.00 90.06 138 ASP A C 1
ATOM 1026 O O . ASP A 1 138 ? -0.509 2.660 -18.288 1.00 90.06 138 ASP A O 1
ATOM 1030 N N . ALA A 1 139 ? -1.338 0.778 -19.197 1.00 87.06 139 ALA A N 1
ATOM 1031 C CA . ALA A 1 139 ? -0.812 1.052 -20.534 1.00 87.06 139 ALA A CA 1
ATOM 1032 C C . ALA A 1 139 ? -1.276 2.424 -21.057 1.00 87.06 139 ALA A C 1
ATOM 1034 O O . ALA A 1 139 ? -2.454 2.764 -20.962 1.00 87.06 139 ALA A O 1
ATOM 1035 N N . GLY A 1 140 ? -0.341 3.210 -21.595 1.00 89.00 140 GLY A N 1
ATOM 1036 C CA . GLY A 1 140 ? -0.590 4.556 -22.120 1.00 89.00 140 GLY A CA 1
ATOM 1037 C C . GLY A 1 140 ? -0.361 5.681 -21.106 1.00 89.00 140 GLY A C 1
ATOM 1038 O O . GLY A 1 140 ? -0.330 6.846 -21.495 1.00 89.00 140 GLY A O 1
ATOM 1039 N N . LYS A 1 141 ? -0.145 5.363 -19.822 1.00 89.25 141 LYS A N 1
ATOM 1040 C CA . LYS A 1 141 ? 0.087 6.352 -18.749 1.00 89.25 141 LYS A CA 1
ATOM 1041 C C . LYS A 1 141 ? 1.540 6.410 -18.267 1.00 89.25 141 LYS A C 1
ATOM 1043 O O . LYS A 1 141 ? 1.864 7.165 -17.355 1.00 89.25 141 LYS A O 1
ATOM 1048 N N . GLU A 1 142 ? 2.444 5.637 -18.870 1.00 90.38 142 GLU A N 1
ATOM 1049 C CA . GLU A 1 142 ? 3.816 5.456 -18.379 1.00 90.38 142 GLU A CA 1
ATOM 1050 C C . GLU A 1 142 ? 4.662 6.735 -18.328 1.00 90.38 142 GLU A C 1
ATOM 1052 O O . GLU A 1 142 ? 5.582 6.811 -17.515 1.00 90.38 142 GLU A O 1
ATOM 1057 N N . LYS A 1 143 ? 4.391 7.723 -19.190 1.00 86.06 143 LYS A N 1
ATOM 1058 C CA . LYS A 1 143 ? 5.219 8.937 -19.294 1.00 86.06 143 LYS A CA 1
ATOM 1059 C C . LYS A 1 143 ? 5.001 9.919 -18.136 1.00 86.06 143 LYS A C 1
ATOM 1061 O O . LYS A 1 143 ? 5.947 10.586 -17.732 1.00 86.06 143 LYS A O 1
ATOM 1066 N N . SER A 1 144 ? 3.788 10.003 -17.594 1.00 83.00 144 SER A N 1
ATOM 1067 C CA . SER A 1 144 ? 3.390 11.028 -16.612 1.00 83.00 144 SER A CA 1
ATOM 1068 C C . SER A 1 144 ? 3.217 10.495 -15.186 1.00 83.00 144 SER A C 1
ATOM 1070 O O . SER A 1 144 ? 2.868 11.243 -14.270 1.00 83.00 144 SER A O 1
ATOM 1072 N N . GLN A 1 145 ? 3.459 9.203 -14.973 1.00 90.94 145 GLN A N 1
ATOM 1073 C CA . GLN A 1 145 ? 3.199 8.528 -13.707 1.00 90.94 145 GLN A CA 1
ATOM 1074 C C . GLN A 1 145 ? 4.403 7.712 -13.246 1.00 90.94 145 GLN A C 1
ATOM 1076 O O . GLN A 1 145 ? 5.299 7.384 -14.026 1.00 90.94 145 GLN A O 1
ATOM 1081 N N . PHE A 1 146 ? 4.407 7.371 -11.964 1.00 94.50 146 PHE A N 1
ATOM 1082 C CA . PHE A 1 146 ? 5.403 6.494 -11.374 1.00 94.50 146 PHE A CA 1
ATOM 1083 C C . PHE A 1 146 ? 4.927 5.042 -11.316 1.00 94.50 146 PHE A C 1
ATOM 1085 O O . PHE A 1 146 ? 3.738 4.748 -11.433 1.00 94.50 146 PHE A O 1
ATOM 1092 N N . THR A 1 147 ? 5.875 4.123 -11.149 1.00 96.69 147 THR A N 1
ATOM 1093 C CA . THR A 1 147 ? 5.601 2.702 -10.966 1.00 96.69 147 THR A CA 1
ATOM 1094 C C . THR A 1 147 ? 5.057 2.461 -9.566 1.00 96.69 147 THR A C 1
ATOM 1096 O O . THR A 1 147 ? 5.697 2.829 -8.583 1.00 96.69 147 THR A O 1
ATOM 1099 N N . GLN A 1 148 ? 3.914 1.788 -9.461 1.00 98.00 148 GLN A N 1
ATOM 1100 C CA . GLN A 1 148 ? 3.323 1.438 -8.170 1.00 98.00 148 GLN A CA 1
ATOM 1101 C C . GLN A 1 148 ? 2.994 -0.050 -8.116 1.00 98.00 148 GLN A C 1
ATOM 1103 O O . GLN A 1 148 ? 2.705 -0.685 -9.131 1.00 98.00 148 GLN A O 1
ATOM 1108 N N . ILE A 1 149 ? 3.036 -0.610 -6.913 1.00 98.62 149 ILE A N 1
ATOM 1109 C CA . ILE A 1 149 ? 2.836 -2.032 -6.645 1.00 98.62 149 ILE A CA 1
ATOM 1110 C C . ILE A 1 149 ? 1.499 -2.192 -5.936 1.00 98.62 149 ILE A C 1
ATOM 1112 O O . ILE A 1 149 ? 1.368 -1.852 -4.759 1.00 98.62 149 ILE A O 1
ATOM 1116 N N . MET A 1 150 ? 0.504 -2.721 -6.643 1.00 98.19 150 MET A N 1
ATOM 1117 C CA . MET A 1 150 ? -0.854 -2.826 -6.119 1.00 98.19 150 MET A CA 1
ATOM 1118 C C . MET A 1 150 ? -0.988 -4.013 -5.162 1.00 98.19 150 MET A C 1
ATOM 1120 O O . MET A 1 150 ? -0.684 -5.152 -5.526 1.00 98.19 150 MET A O 1
ATOM 1124 N N . ILE A 1 151 ? -1.478 -3.750 -3.946 1.00 98.31 151 ILE A N 1
ATOM 1125 C CA . ILE A 1 151 ? -1.812 -4.784 -2.953 1.00 98.31 151 ILE A CA 1
ATOM 1126 C C . ILE A 1 151 ? -3.324 -4.987 -2.906 1.00 98.31 151 ILE A C 1
ATOM 1128 O O . ILE A 1 151 ? -3.793 -6.111 -3.027 1.00 98.31 151 ILE A O 1
ATOM 1132 N N . VAL A 1 152 ? -4.072 -3.896 -2.759 1.00 97.62 152 VAL A N 1
ATOM 1133 C CA . VAL A 1 152 ? -5.535 -3.822 -2.830 1.00 97.62 152 VAL A CA 1
ATOM 1134 C C . VAL A 1 152 ? -5.875 -2.564 -3.618 1.00 97.62 152 VAL A C 1
ATOM 1136 O O . VAL A 1 152 ? -5.284 -1.519 -3.352 1.00 97.62 152 VAL A O 1
ATOM 1139 N N . ASN A 1 153 ? -6.797 -2.638 -4.575 1.00 97.50 153 ASN A N 1
ATOM 1140 C CA . ASN A 1 153 ? -7.304 -1.450 -5.260 1.00 97.50 153 ASN A CA 1
ATOM 1141 C C . ASN A 1 153 ? -8.658 -1.744 -5.911 1.00 97.50 153 ASN A C 1
ATOM 1143 O O . ASN A 1 153 ? -8.687 -2.338 -6.985 1.00 97.50 153 ASN A O 1
ATOM 1147 N N . THR A 1 154 ? -9.746 -1.270 -5.300 1.00 97.31 154 THR A N 1
ATOM 1148 C CA . THR A 1 154 ? -11.128 -1.478 -5.774 1.00 97.31 154 THR A CA 1
ATOM 1149 C C . THR A 1 154 ? -11.391 -0.963 -7.186 1.00 97.31 154 THR A C 1
ATOM 1151 O O . THR A 1 154 ? -12.316 -1.431 -7.841 1.00 97.31 154 THR A O 1
ATOM 1154 N N . TRP A 1 155 ? -10.598 -0.000 -7.658 1.00 95.12 155 TRP A N 1
ATOM 1155 C CA . TRP A 1 155 ? -10.778 0.656 -8.955 1.00 95.12 155 TRP A CA 1
ATOM 1156 C C . TRP A 1 155 ? -9.855 0.108 -10.042 1.00 95.12 155 TRP A C 1
ATOM 1158 O O . TRP A 1 155 ? -9.984 0.494 -11.201 1.00 95.12 155 TRP A O 1
ATOM 1168 N N . ASN A 1 156 ? -8.930 -0.796 -9.698 1.00 95.88 156 ASN A N 1
ATOM 1169 C CA . ASN A 1 156 ? -8.094 -1.468 -10.682 1.00 95.88 156 ASN A CA 1
ATOM 1170 C C . ASN A 1 156 ? -8.496 -2.952 -10.789 1.00 95.88 156 ASN A C 1
ATOM 1172 O O . ASN A 1 156 ? -8.157 -3.749 -9.908 1.00 95.88 156 ASN A O 1
ATOM 1176 N N . PRO A 1 157 ? -9.160 -3.370 -11.882 1.00 95.75 157 PRO A N 1
ATOM 1177 C CA . PRO A 1 157 ? -9.657 -4.738 -12.015 1.00 95.75 157 PRO A CA 1
ATOM 1178 C C . PRO A 1 157 ? -8.534 -5.784 -12.028 1.00 95.75 157 PRO A C 1
ATOM 1180 O O . PRO A 1 157 ? -8.742 -6.924 -11.613 1.00 95.75 157 PRO A O 1
ATOM 1183 N N . ASN A 1 158 ? -7.324 -5.424 -12.469 1.00 96.69 158 ASN A N 1
ATOM 1184 C CA . ASN A 1 158 ? -6.184 -6.340 -12.467 1.00 96.69 158 ASN A CA 1
ATOM 1185 C C . ASN A 1 158 ? -5.614 -6.539 -11.057 1.00 96.69 158 ASN A C 1
ATOM 1187 O O . ASN A 1 158 ? -5.189 -7.646 -10.724 1.00 96.69 158 ASN A O 1
ATOM 1191 N N . ALA A 1 159 ? -5.650 -5.505 -10.214 1.00 96.56 159 ALA A N 1
ATOM 1192 C CA . ALA A 1 159 ? -5.321 -5.620 -8.798 1.00 96.56 159 ALA A CA 1
ATOM 1193 C C . ALA A 1 159 ? -6.386 -6.421 -8.026 1.00 96.56 159 ALA A C 1
ATOM 1195 O O . ALA A 1 159 ? -6.028 -7.341 -7.290 1.00 96.56 159 ALA A O 1
ATOM 1196 N N . GLU A 1 160 ? -7.680 -6.157 -8.247 1.00 96.69 160 GLU A N 1
ATOM 1197 C CA . GLU A 1 160 ? -8.787 -6.901 -7.612 1.00 96.69 160 GLU A CA 1
ATOM 1198 C C . GLU A 1 160 ? -8.741 -8.405 -7.926 1.00 96.69 160 GLU A C 1
ATOM 1200 O O . GLU A 1 160 ? -8.996 -9.235 -7.050 1.00 96.69 160 GLU A O 1
ATOM 1205 N N . LYS A 1 161 ? -8.326 -8.789 -9.144 1.00 97.06 161 LYS A N 1
ATOM 1206 C CA . LYS A 1 161 ? -8.079 -10.200 -9.499 1.00 97.06 161 LYS A CA 1
ATOM 1207 C C . LYS A 1 161 ? -6.989 -10.851 -8.636 1.00 97.06 161 LYS A C 1
ATOM 1209 O O . LYS A 1 161 ? -7.041 -12.056 -8.402 1.00 97.06 161 LYS A O 1
ATOM 1214 N N . LYS A 1 162 ? -5.992 -10.087 -8.171 1.00 97.00 162 LYS A N 1
ATOM 1215 C CA . LYS A 1 162 ? -4.882 -10.588 -7.337 1.00 97.00 162 LYS A CA 1
ATOM 1216 C C . LYS A 1 162 ? -5.261 -10.657 -5.861 1.00 97.00 162 LYS A C 1
ATOM 1218 O O . LYS A 1 162 ? -4.919 -11.631 -5.184 1.00 97.00 162 LYS A O 1
ATOM 1223 N N . TYR A 1 163 ? -5.949 -9.636 -5.357 1.00 97.56 163 TYR A N 1
ATOM 1224 C CA . TYR A 1 163 ? -6.473 -9.620 -3.999 1.00 97.56 163 TYR A CA 1
ATOM 1225 C C . TYR A 1 163 ? -7.667 -8.672 -3.880 1.00 97.56 163 TYR A C 1
ATOM 1227 O O . TYR A 1 163 ? -7.516 -7.453 -3.922 1.00 97.56 163 TYR A O 1
ATOM 1235 N N . LYS A 1 164 ? -8.853 -9.259 -3.697 1.00 96.69 164 LYS A N 1
ATOM 1236 C CA . LYS A 1 164 ? -10.108 -8.515 -3.594 1.00 96.69 164 LYS A CA 1
ATOM 1237 C 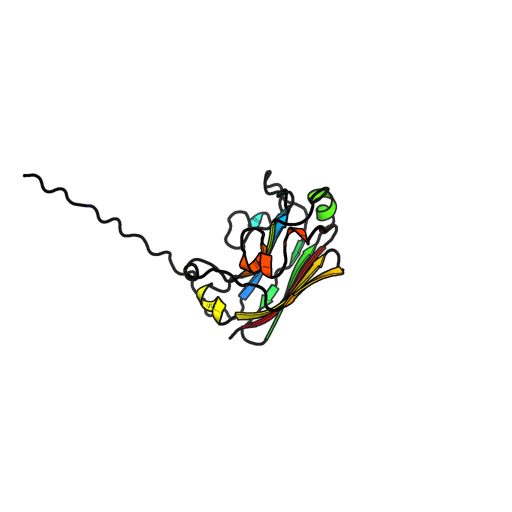C . LYS A 1 164 ? -10.161 -7.677 -2.321 1.00 96.69 164 LYS A C 1
ATOM 1239 O O . LYS A 1 164 ? -9.998 -8.227 -1.227 1.00 96.69 164 LYS A O 1
ATOM 1244 N N . SER A 1 165 ? -10.494 -6.393 -2.433 1.00 95.25 165 SER A N 1
ATOM 1245 C CA . SER A 1 165 ? -10.716 -5.514 -1.274 1.00 95.25 165 SER A CA 1
ATOM 1246 C C . SER A 1 165 ? -11.760 -6.081 -0.307 1.00 95.25 165 SER A C 1
ATOM 1248 O O . SER A 1 165 ? -11.598 -6.014 0.913 1.00 95.25 165 SER A O 1
ATOM 1250 N N . SER A 1 166 ? -12.813 -6.720 -0.826 1.00 95.44 166 SER A N 1
ATOM 1251 C CA . SER A 1 166 ? -13.874 -7.328 -0.012 1.00 95.44 166 SER A CA 1
ATOM 1252 C C . SER A 1 166 ? -13.385 -8.456 0.909 1.00 95.44 166 SER A C 1
ATOM 1254 O O . SER A 1 166 ? -13.998 -8.697 1.953 1.00 95.44 166 SER A O 1
ATOM 1256 N N . ALA A 1 167 ? -12.266 -9.108 0.570 1.00 95.94 167 ALA A N 1
ATOM 1257 C CA . ALA A 1 167 ? -11.632 -10.123 1.406 1.00 95.94 167 ALA A CA 1
ATOM 1258 C C . ALA A 1 167 ? -10.795 -9.512 2.547 1.00 95.94 167 ALA A C 1
ATOM 1260 O O . ALA A 1 167 ? -10.605 -10.153 3.582 1.00 95.94 167 ALA A O 1
ATOM 1261 N N . LEU A 1 168 ? -10.329 -8.265 2.405 1.00 96.69 168 LEU A N 1
ATOM 1262 C CA . LEU A 1 168 ? -9.607 -7.554 3.456 1.00 96.69 168 LEU A CA 1
ATOM 1263 C C . LEU A 1 168 ? -10.586 -6.848 4.400 1.00 96.69 168 LEU A C 1
ATOM 1265 O O . LEU A 1 168 ? -10.933 -5.687 4.209 1.00 96.69 168 LEU A O 1
ATOM 1269 N N . LYS A 1 169 ? -11.000 -7.541 5.463 1.00 94.06 169 LYS A N 1
ATOM 1270 C CA . LYS A 1 169 ? -11.865 -6.964 6.512 1.00 94.06 169 LYS A CA 1
ATOM 1271 C C . LYS A 1 169 ? -11.093 -6.411 7.715 1.00 94.06 169 LYS A C 1
ATOM 1273 O O . LYS A 1 169 ? -11.672 -5.719 8.546 1.00 94.06 169 LYS A O 1
ATOM 1278 N N . LYS A 1 170 ? -9.798 -6.725 7.825 1.00 94.81 170 LYS A N 1
ATOM 1279 C CA . LYS A 1 170 ? -8.946 -6.329 8.953 1.00 94.81 170 LYS A CA 1
ATOM 1280 C C . LYS A 1 170 ? -8.323 -4.950 8.718 1.00 94.81 170 LYS A C 1
ATOM 1282 O O . LYS A 1 170 ? -7.764 -4.703 7.653 1.00 94.81 170 LYS A O 1
ATOM 1287 N N . VAL A 1 171 ? -8.350 -4.107 9.747 1.00 97.12 171 VAL A N 1
ATOM 1288 C CA . VAL A 1 171 ? -7.663 -2.807 9.801 1.00 97.12 171 VAL A CA 1
ATOM 1289 C C . VAL A 1 171 ? -6.575 -2.817 10.888 1.00 97.12 171 VAL A C 1
ATOM 1291 O O . VAL A 1 171 ? -6.707 -3.575 11.854 1.00 97.12 171 VAL A O 1
ATOM 1294 N N . PRO A 1 172 ? -5.479 -2.049 10.737 1.00 97.62 172 PRO A N 1
ATOM 1295 C CA . PRO A 1 172 ? -4.406 -1.985 11.723 1.00 97.62 172 PRO A CA 1
ATOM 1296 C C . PRO A 1 172 ? -4.840 -1.256 12.987 1.00 97.62 172 PRO A C 1
ATOM 1298 O O . PRO A 1 172 ? -5.479 -0.207 12.938 1.00 97.62 172 PRO A O 1
ATOM 1301 N N . THR A 1 173 ? -4.421 -1.792 14.129 1.00 97.81 173 THR A N 1
ATOM 1302 C CA . THR A 1 173 ? -4.572 -1.134 15.432 1.00 97.81 173 THR A CA 1
ATOM 1303 C C . THR A 1 173 ? -3.269 -0.500 15.908 1.00 97.81 173 THR A C 1
ATOM 1305 O O . THR A 1 173 ? -3.297 0.464 16.671 1.00 97.81 173 THR A O 1
ATOM 1308 N N . LYS A 1 174 ? -2.131 -1.024 15.444 1.00 97.88 174 LYS A N 1
ATOM 1309 C CA . LYS A 1 174 ? -0.783 -0.583 15.810 1.00 97.88 174 LYS A CA 1
ATOM 1310 C C . LYS A 1 174 ? 0.136 -0.453 14.608 1.00 97.88 174 LYS A C 1
ATOM 1312 O O . LYS A 1 174 ? 0.959 0.459 14.595 1.00 97.88 174 LYS A O 1
ATOM 1317 N N . SER A 1 175 ? 0.048 -1.354 13.628 1.00 98.50 175 SER A N 1
ATOM 1318 C CA . SER A 1 175 ? 0.961 -1.334 12.484 1.00 98.50 175 SER A CA 1
ATOM 1319 C C . SER A 1 175 ? 0.387 -1.946 11.212 1.00 98.50 175 SER A C 1
ATOM 1321 O O . SER A 1 175 ? -0.417 -2.878 11.237 1.00 98.50 175 SER A O 1
ATOM 1323 N N . MET A 1 176 ? 0.868 -1.452 10.074 1.00 98.69 176 MET A N 1
ATOM 1324 C CA . MET A 1 176 ? 0.689 -2.075 8.767 1.00 98.69 176 MET A CA 1
ATOM 1325 C C . MET A 1 176 ? 2.007 -2.008 8.005 1.00 98.69 176 MET A C 1
ATOM 1327 O O . MET A 1 176 ? 2.687 -0.986 8.030 1.00 98.69 176 MET A O 1
ATOM 1331 N N . ALA A 1 177 ? 2.377 -3.097 7.342 1.00 98.75 177 ALA A N 1
ATOM 1332 C CA . ALA A 1 177 ? 3.610 -3.178 6.576 1.00 98.75 177 ALA A CA 1
ATOM 1333 C C . ALA A 1 177 ? 3.399 -3.945 5.274 1.00 98.75 177 ALA A C 1
ATOM 1335 O O . ALA A 1 177 ? 2.651 -4.926 5.235 1.00 98.75 177 ALA A O 1
ATOM 1336 N N . VAL A 1 178 ? 4.102 -3.519 4.229 1.00 98.88 178 VAL A N 1
ATOM 1337 C CA . VAL A 1 178 ? 4.181 -4.230 2.956 1.00 98.88 178 VAL A CA 1
ATOM 1338 C C . VAL A 1 178 ? 5.643 -4.526 2.665 1.00 98.88 178 VAL A C 1
ATOM 1340 O O . VAL A 1 178 ? 6.448 -3.614 2.475 1.00 98.88 178 VAL A O 1
ATOM 1343 N N . THR A 1 179 ? 5.984 -5.812 2.633 1.00 98.81 179 THR A N 1
ATOM 1344 C CA . THR A 1 179 ? 7.308 -6.287 2.217 1.00 98.81 179 THR A CA 1
ATOM 1345 C C . THR A 1 179 ? 7.254 -6.697 0.755 1.00 98.81 179 THR A C 1
ATOM 1347 O O . THR A 1 179 ? 6.465 -7.570 0.393 1.00 98.81 179 THR A O 1
ATOM 1350 N N . VAL A 1 180 ? 8.095 -6.091 -0.074 1.00 98.81 180 VAL A N 1
ATOM 1351 C CA . VAL A 1 180 ? 8.180 -6.329 -1.517 1.00 98.81 180 VAL A CA 1
ATOM 1352 C C . VAL A 1 180 ? 9.469 -7.072 -1.824 1.00 98.81 180 VAL A C 1
ATOM 1354 O O . VAL A 1 180 ? 10.532 -6.717 -1.318 1.00 98.81 180 VAL A O 1
ATOM 1357 N N . SER A 1 181 ? 9.381 -8.076 -2.692 1.00 98.56 181 SER A N 1
ATOM 1358 C CA . SER A 1 181 ? 10.540 -8.783 -3.234 1.00 98.56 181 SER A CA 1
ATOM 1359 C C . SER A 1 181 ? 10.465 -8.850 -4.754 1.00 98.56 181 SER A C 1
ATOM 1361 O O . SER A 1 181 ? 9.388 -9.039 -5.323 1.00 98.56 181 SER A O 1
ATOM 1363 N N . GLY A 1 182 ? 11.608 -8.715 -5.421 1.00 98.19 182 GLY A N 1
ATOM 1364 C CA . GLY A 1 182 ? 11.671 -8.717 -6.876 1.00 98.19 182 GLY A CA 1
ATOM 1365 C C . GLY A 1 182 ? 13.063 -8.454 -7.433 1.00 98.19 182 GLY A C 1
ATOM 1366 O O . GLY A 1 182 ? 14.083 -8.684 -6.782 1.00 98.19 182 GLY A O 1
ATOM 1367 N N . THR A 1 183 ? 13.105 -7.965 -8.665 1.00 97.88 183 THR A N 1
ATOM 1368 C CA . THR A 1 183 ? 14.333 -7.573 -9.358 1.00 97.88 183 THR A CA 1
ATOM 1369 C C . THR A 1 183 ? 14.061 -6.355 -10.225 1.00 97.88 183 THR A C 1
ATOM 1371 O O . THR A 1 183 ? 13.060 -6.325 -10.941 1.00 97.88 183 THR A O 1
ATOM 1374 N N . LEU A 1 184 ? 14.952 -5.369 -10.182 1.00 96.25 184 LEU A N 1
ATOM 1375 C CA . LEU A 1 184 ? 14.938 -4.212 -11.072 1.00 96.25 184 LEU A CA 1
ATOM 1376 C C . LEU A 1 184 ? 16.130 -4.303 -12.027 1.00 96.25 184 LEU A C 1
ATOM 1378 O O . LEU A 1 184 ? 17.269 -4.348 -11.569 1.00 96.25 184 LEU A O 1
ATOM 1382 N N . LYS A 1 185 ? 15.864 -4.355 -13.333 1.00 91.06 185 LYS A N 1
ATOM 1383 C CA . LYS A 1 185 ? 16.898 -4.379 -14.378 1.00 91.06 185 LYS A CA 1
ATOM 1384 C C . LYS A 1 185 ? 17.386 -2.975 -14.738 1.00 91.06 185 LYS A C 1
ATOM 1386 O O . LYS A 1 185 ? 16.532 -2.077 -14.906 1.00 91.06 185 LYS A O 1
#

pLDDT: mean 90.65, std 15.76, range [40.66, 98.88]